Protein AF-A0A5N6ZQW4-F1 (afdb_monomer)

Organism: NCBI:txid61420

pLDDT: mean 76.4, std 22.1, range [27.77, 98.38]

Secondary structure (DSSP, 8-state):
---GGGS-S---------------------PPPP----S-HHHHHHHHHHHHHHTTSHHHHHHS--SS-SS---------TTTS-TT--EEEE-----HHHHHHTT-------HHHHHHHHHHHHHHH--TTS-EEEEES-HHHHHHHHHH-SSS-EEEEE-TTPSS-----GGGSSHHHHHHHHHHTT-SEEEE-GGGG-

Sequence (201 aa):
MHASNIQSPRGDSVSVLGKANAQPISTQIIPAKPRSRSLSKVHERGAREIRERMKYTVDFVSKAFKPNTRGDFIQDSFTTLEELPESINFNIEIKYPRLHEAINAGVRLVAIEINTFIDKALEKLFSCGNKKRTIILSSFTPEICILLAIKQHMYPVMFITNAGKPPVTDREMRAASIQSAVRFAKKWNLFGLVLAPEALV

InterPro domains:
  IPR017946 PLC-like phosphodiesterase, TIM beta/alpha-barrel domain superfamily [G3DSA:3.20.20.190] (28-201)
  IPR017946 PLC-like phosphodiesterase, TIM beta/alpha-barrel domain superfamily [SSF51695] (81-169)
  IPR030395 Glycerophosphodiester phosphodiesterase domain [PF03009] (61-191)
  IPR030395 Glycerophosphodiester phosphodiesterase domain [PS51704] (1-201)
  IPR051578 Glycerophosphodiester Phosphodiesterase [PTHR22958] (46-200)

Structure (mmCIF, N/CA/C/O backbone):
data_AF-A0A5N6ZQW4-F1
#
_entry.id   AF-A0A5N6ZQW4-F1
#
loop_
_atom_site.group_PDB
_atom_site.id
_atom_site.type_symbol
_atom_site.label_atom_id
_atom_site.label_alt_id
_atom_site.label_comp_id
_atom_site.label_asym_id
_atom_site.label_entity_id
_atom_site.label_seq_id
_atom_site.pdbx_PDB_ins_code
_atom_site.Cartn_x
_atom_site.Cartn_y
_atom_site.Cartn_z
_atom_site.occupancy
_atom_site.B_iso_or_equiv
_atom_site.auth_seq_id
_atom_site.auth_comp_id
_atom_site.auth_asym_id
_atom_site.auth_atom_id
_atom_site.pdbx_PDB_model_num
ATOM 1 N N . MET A 1 1 ? -5.461 -17.097 -8.060 1.00 35.00 1 MET A N 1
ATOM 2 C CA . MET A 1 1 ? -5.645 -18.542 -7.797 1.00 35.00 1 MET A CA 1
ATOM 3 C C . MET A 1 1 ? -5.762 -18.749 -6.292 1.00 35.00 1 MET A C 1
ATOM 5 O O . MET A 1 1 ? -4.807 -18.448 -5.589 1.00 35.00 1 MET A O 1
ATOM 9 N N . HIS A 1 2 ? -6.928 -19.182 -5.803 1.00 31.64 2 HIS A N 1
ATOM 10 C CA . HIS A 1 2 ? -7.170 -19.492 -4.388 1.00 31.64 2 HIS A CA 1
ATOM 11 C C . HIS A 1 2 ? -6.713 -20.927 -4.091 1.00 31.64 2 HIS A C 1
ATOM 13 O O . HIS A 1 2 ? -7.300 -21.879 -4.597 1.00 31.64 2 HIS A O 1
ATOM 19 N N . ALA A 1 3 ? -5.653 -21.082 -3.295 1.00 38.19 3 ALA A N 1
ATOM 20 C CA . ALA A 1 3 ? -5.149 -22.386 -2.849 1.00 38.19 3 ALA A CA 1
ATOM 21 C C . ALA A 1 3 ? -5.844 -22.905 -1.572 1.00 38.19 3 ALA A C 1
ATOM 23 O O . ALA A 1 3 ? -5.577 -24.027 -1.149 1.00 38.19 3 ALA A O 1
ATOM 24 N N . SER A 1 4 ? -6.749 -22.114 -0.988 1.00 45.50 4 SER A N 1
ATOM 25 C CA . SER A 1 4 ? -7.422 -22.400 0.284 1.00 45.50 4 SER A CA 1
ATOM 26 C C . SER A 1 4 ? -8.228 -23.699 0.260 1.00 45.50 4 SER A C 1
ATOM 28 O O . SER A 1 4 ? -8.207 -24.438 1.230 1.00 45.50 4 SER A O 1
ATOM 30 N N . ASN A 1 5 ? -8.860 -24.049 -0.864 1.00 40.72 5 ASN A N 1
ATOM 31 C CA . ASN A 1 5 ? -9.718 -25.240 -0.938 1.00 40.72 5 ASN A CA 1
ATOM 32 C C . ASN A 1 5 ? -8.949 -26.574 -0.948 1.00 40.72 5 ASN A C 1
ATOM 34 O O . ASN A 1 5 ? -9.562 -27.630 -0.845 1.00 40.72 5 ASN A O 1
ATOM 38 N N . ILE A 1 6 ? -7.622 -26.542 -1.111 1.00 46.62 6 ILE A N 1
ATOM 39 C CA . ILE A 1 6 ? -6.761 -27.739 -1.069 1.00 46.62 6 ILE A CA 1
ATOM 40 C C . ILE A 1 6 ? -6.104 -27.896 0.310 1.00 46.62 6 ILE A C 1
ATOM 42 O O . ILE A 1 6 ? -5.594 -28.963 0.638 1.00 46.62 6 ILE A O 1
ATOM 46 N N . GLN A 1 7 ? -6.140 -26.848 1.132 1.00 42.91 7 GLN A N 1
ATOM 47 C CA . GLN A 1 7 ? -5.625 -26.845 2.494 1.00 42.91 7 GLN A CA 1
ATOM 48 C C . GLN A 1 7 ? -6.812 -27.016 3.447 1.00 42.91 7 GLN A C 1
ATOM 50 O O . GLN A 1 7 ? -7.553 -26.071 3.700 1.00 42.91 7 GLN A O 1
ATOM 55 N N . SER A 1 8 ? -7.039 -28.234 3.950 1.00 40.41 8 SER A N 1
ATOM 56 C CA . SER A 1 8 ? -8.069 -28.457 4.971 1.00 40.41 8 SER A CA 1
ATOM 57 C C . SER A 1 8 ? -7.726 -27.634 6.227 1.00 40.41 8 SER A C 1
ATOM 59 O O . SER A 1 8 ? -6.605 -27.777 6.718 1.00 40.41 8 SER A O 1
ATOM 61 N N . PRO A 1 9 ? -8.644 -26.823 6.789 1.00 41.34 9 PRO A N 1
ATOM 62 C CA . PRO A 1 9 ? -8.333 -25.921 7.908 1.00 41.34 9 PRO A CA 1
ATOM 63 C C . PRO A 1 9 ? -8.033 -26.644 9.225 1.00 41.34 9 PRO A C 1
ATOM 65 O O . PRO A 1 9 ? -7.530 -26.047 10.168 1.00 41.34 9 PRO A O 1
ATOM 68 N N . ARG A 1 10 ? -8.388 -27.926 9.322 1.00 40.22 10 ARG A N 1
ATOM 69 C CA . ARG A 1 10 ? -8.159 -28.763 10.494 1.00 40.22 10 ARG A CA 1
ATOM 70 C C . ARG A 1 10 ? -7.738 -30.137 10.003 1.00 40.22 10 ARG A C 1
ATOM 72 O O . ARG A 1 10 ? -8.514 -30.817 9.342 1.00 40.22 10 ARG A O 1
ATOM 79 N N . GLY A 1 11 ? -6.509 -30.540 10.309 1.00 40.12 11 GLY A N 1
ATOM 80 C CA . GLY A 1 11 ? -6.240 -31.962 10.456 1.00 40.12 11 GLY A CA 1
ATOM 81 C C . GLY A 1 11 ? -7.021 -32.424 11.680 1.00 40.12 11 GLY A C 1
ATOM 82 O O . GLY A 1 11 ? -6.831 -31.869 12.762 1.00 40.12 11 GLY A O 1
ATOM 83 N N . ASP A 1 12 ? -7.941 -33.369 11.509 1.00 31.39 12 ASP A N 1
ATOM 84 C CA . ASP A 1 12 ? -8.698 -33.919 12.628 1.00 31.39 12 ASP A CA 1
ATOM 85 C C . ASP A 1 12 ? -7.728 -34.435 13.699 1.00 31.39 12 ASP A C 1
ATOM 87 O O . ASP A 1 12 ? -6.872 -35.287 13.446 1.00 31.39 12 ASP A O 1
ATOM 91 N N . SER A 1 13 ? -7.847 -33.894 14.912 1.00 33.25 13 SER A N 1
ATOM 92 C CA . SER A 1 13 ? -7.159 -34.435 16.078 1.00 33.25 13 SER A CA 1
ATOM 93 C C . SER A 1 13 ? -7.786 -35.784 16.403 1.00 33.25 13 SER A C 1
ATOM 95 O O . SER A 1 13 ? -8.867 -35.843 16.982 1.00 33.25 13 SER A O 1
ATOM 97 N N . VAL A 1 14 ? -7.126 -36.881 16.033 1.00 32.34 14 VAL A N 1
ATOM 98 C CA . VAL A 1 14 ? -7.556 -38.212 16.472 1.00 32.34 14 VAL A CA 1
ATOM 99 C C . VAL A 1 14 ? -7.139 -38.395 17.930 1.00 32.34 14 VAL A C 1
ATOM 101 O O . VAL A 1 14 ? -6.031 -38.836 18.236 1.00 32.34 14 VAL A O 1
ATOM 104 N N . SER A 1 15 ? -8.042 -38.056 18.846 1.00 43.06 15 SER A N 1
ATOM 105 C CA . SER A 1 15 ? -8.042 -38.574 20.209 1.00 43.06 15 SER A CA 1
ATOM 106 C C . SER A 1 15 ? -8.676 -39.965 20.206 1.00 43.06 15 SER A C 1
ATOM 108 O O . SER A 1 15 ? -9.891 -40.115 20.268 1.00 43.06 15 SER A O 1
ATOM 110 N N . VAL A 1 16 ? -7.859 -41.018 20.164 1.00 32.72 16 VAL A N 1
ATOM 111 C CA . VAL A 1 16 ? -8.318 -42.350 20.583 1.00 32.72 16 VAL A CA 1
ATOM 112 C C . VAL A 1 16 ? -7.306 -42.934 21.555 1.00 32.72 16 VAL A C 1
ATOM 114 O O . VAL A 1 16 ? -6.283 -43.508 21.188 1.00 32.72 16 VAL A O 1
ATOM 117 N N . LEU A 1 17 ? -7.625 -42.748 22.833 1.00 38.66 17 LEU A N 1
ATOM 118 C CA . LEU A 1 17 ? -7.038 -43.454 23.957 1.00 38.66 17 LEU A CA 1
ATOM 119 C C . LEU A 1 17 ? -7.509 -44.920 23.892 1.00 38.66 17 LEU A C 1
ATOM 121 O O . LEU A 1 17 ? -8.605 -45.247 24.339 1.00 38.66 17 LEU A O 1
ATOM 125 N N . GLY A 1 18 ? -6.702 -45.802 23.308 1.00 29.53 18 GLY A N 1
ATOM 126 C CA . GLY A 1 18 ? -6.904 -47.251 23.365 1.00 29.53 18 GLY A CA 1
ATOM 127 C C . GLY A 1 18 ? -5.945 -47.877 24.374 1.00 29.53 18 GLY A C 1
ATOM 128 O O . GLY A 1 18 ? -4.747 -47.946 24.118 1.00 29.53 18 GLY A O 1
ATOM 129 N N . LYS A 1 19 ? -6.460 -48.314 25.530 1.00 40.16 19 LYS A N 1
ATOM 130 C CA . LYS A 1 19 ? -5.710 -49.105 26.520 1.00 40.16 19 LYS A CA 1
ATOM 131 C C . LYS A 1 19 ? -5.244 -50.428 25.895 1.00 40.16 19 LYS A C 1
ATOM 133 O O . LYS A 1 19 ? -6.057 -51.126 25.298 1.00 40.16 19 LYS A O 1
ATOM 138 N N . ALA A 1 20 ? -3.993 -50.822 26.130 1.00 29.66 20 ALA A N 1
ATOM 139 C CA . ALA A 1 20 ? -3.544 -52.200 25.936 1.00 29.66 20 ALA A CA 1
ATOM 140 C C . ALA A 1 20 ? -2.722 -52.665 27.149 1.00 29.66 20 ALA A C 1
ATOM 142 O O . ALA A 1 20 ? -1.755 -52.017 27.548 1.00 29.66 20 ALA A O 1
ATOM 143 N N . ASN A 1 21 ? -3.174 -53.769 27.749 1.00 30.03 21 ASN A N 1
ATOM 144 C CA . ASN A 1 21 ? -2.569 -54.463 28.884 1.00 30.03 21 ASN A CA 1
ATOM 145 C C . ASN A 1 21 ? -1.193 -55.077 28.540 1.00 30.03 21 ASN A C 1
ATOM 147 O O . ASN A 1 21 ? -0.978 -55.591 27.447 1.00 30.03 21 ASN A O 1
ATOM 151 N N . ALA A 1 22 ? -0.311 -55.050 29.541 1.00 29.55 22 ALA A N 1
ATOM 152 C CA . ALA A 1 22 ? 0.932 -55.815 29.752 1.00 29.55 22 ALA A CA 1
ATOM 153 C C . ALA A 1 22 ? 0.719 -57.360 29.673 1.00 29.55 22 ALA A C 1
ATOM 155 O O . ALA A 1 22 ? -0.402 -57.780 29.940 1.00 29.55 22 ALA A O 1
ATOM 156 N N . GLN A 1 23 ? 1.648 -58.312 29.420 1.00 33.59 23 GLN A N 1
ATOM 157 C CA . GLN A 1 23 ? 3.127 -58.500 29.288 1.00 33.59 23 GLN A CA 1
ATOM 158 C C . GLN A 1 23 ? 3.362 -59.978 28.758 1.00 33.59 23 GLN A C 1
ATOM 160 O O . GLN A 1 23 ? 2.371 -60.615 28.408 1.00 33.59 23 GLN A O 1
ATOM 165 N N . PRO A 1 24 ? 4.548 -60.645 28.819 1.00 44.09 24 PRO A N 1
ATOM 166 C CA . PRO A 1 24 ? 5.802 -60.446 28.056 1.00 44.09 24 PRO A CA 1
ATOM 167 C C . PRO A 1 24 ? 6.417 -61.760 27.485 1.00 44.09 24 PRO A C 1
ATOM 169 O O . PRO A 1 24 ? 6.207 -62.816 28.065 1.00 44.09 24 PRO A O 1
ATOM 172 N N . ILE A 1 25 ? 7.307 -61.722 26.474 1.00 27.77 25 ILE A N 1
ATOM 173 C CA . ILE A 1 25 ? 8.372 -62.750 26.323 1.00 27.77 25 ILE A CA 1
ATOM 174 C C . ILE A 1 25 ? 9.687 -62.112 25.840 1.00 27.77 25 ILE A C 1
ATOM 176 O O . ILE A 1 25 ? 9.732 -61.340 24.887 1.00 27.77 25 ILE A O 1
ATOM 180 N N . SER A 1 26 ? 10.742 -62.469 26.572 1.00 40.44 26 SER A N 1
ATOM 181 C CA . SER A 1 26 ? 12.163 -62.134 26.460 1.00 40.44 26 SER A CA 1
ATOM 182 C C . SER A 1 26 ? 12.817 -62.508 25.123 1.00 40.44 26 SER A C 1
ATOM 184 O O . SER A 1 26 ? 12.687 -63.640 24.664 1.00 40.44 26 SER A O 1
ATOM 186 N N . THR A 1 27 ? 13.617 -61.594 24.562 1.00 31.84 27 THR A N 1
ATOM 187 C CA . THR A 1 27 ? 14.975 -61.880 24.045 1.00 31.84 27 THR A CA 1
ATOM 188 C C . THR A 1 27 ? 15.705 -60.568 23.737 1.00 31.84 27 THR A C 1
ATOM 190 O O . THR A 1 27 ? 15.185 -59.688 23.055 1.00 31.84 27 THR A O 1
ATOM 193 N N . GLN A 1 28 ? 16.908 -60.406 24.291 1.00 45.69 28 GLN A N 1
ATOM 194 C CA . GLN A 1 28 ? 17.739 -59.218 24.111 1.00 45.69 28 GLN A CA 1
ATOM 195 C C . GLN A 1 28 ? 18.318 -59.162 22.690 1.00 45.69 28 GLN A C 1
ATOM 197 O O . GLN A 1 28 ? 19.191 -59.949 22.338 1.00 45.69 28 GLN A O 1
ATOM 202 N N . ILE A 1 29 ? 17.880 -58.176 21.908 1.00 38.09 29 ILE A N 1
ATOM 203 C CA . ILE A 1 29 ? 18.600 -57.634 20.750 1.00 38.09 29 ILE A CA 1
ATOM 204 C C . ILE A 1 29 ? 18.535 -56.120 20.919 1.00 38.09 29 ILE A C 1
ATOM 206 O O . ILE A 1 29 ? 17.440 -55.568 20.969 1.00 38.09 29 ILE A O 1
ATOM 210 N N . ILE A 1 30 ? 19.680 -55.446 21.060 1.00 40.59 30 ILE A N 1
ATOM 211 C CA . ILE A 1 30 ? 19.737 -53.981 21.167 1.00 40.59 30 ILE A CA 1
ATOM 212 C C . ILE A 1 30 ? 19.270 -53.400 19.822 1.00 40.59 30 ILE A C 1
ATOM 214 O O . ILE A 1 30 ? 20.003 -53.525 18.839 1.00 40.59 30 ILE A O 1
ATOM 218 N N . PRO A 1 31 ? 18.090 -52.758 19.722 1.00 35.78 31 PRO A N 1
ATOM 219 C CA . PRO A 1 31 ? 17.681 -52.115 18.490 1.00 35.78 31 PRO A CA 1
ATOM 220 C C . PRO A 1 31 ? 18.248 -50.696 18.501 1.00 35.78 31 PRO A C 1
ATOM 222 O O . PRO A 1 31 ? 18.040 -49.936 19.451 1.00 35.78 31 PRO A O 1
ATOM 225 N N . ALA A 1 32 ? 18.942 -50.308 17.431 1.00 45.19 32 ALA A N 1
ATOM 226 C CA . ALA A 1 32 ? 19.189 -48.898 17.159 1.00 45.19 32 ALA A CA 1
ATOM 227 C C . ALA A 1 32 ? 17.850 -48.155 17.282 1.00 45.19 32 ALA A C 1
ATOM 229 O O . ALA A 1 32 ? 16.890 -48.519 16.599 1.00 45.19 32 ALA A O 1
ATOM 230 N N . LYS A 1 33 ? 17.766 -47.171 18.195 1.00 39.94 33 LYS A N 1
ATOM 231 C CA . LYS A 1 33 ? 16.550 -46.372 18.414 1.00 39.94 33 LYS A CA 1
ATOM 232 C C . LYS A 1 33 ? 16.016 -45.946 17.043 1.00 39.94 33 LYS A C 1
ATOM 234 O O . LYS A 1 33 ? 16.717 -45.204 16.347 1.00 39.94 33 LYS A O 1
ATOM 239 N N . PRO A 1 34 ? 14.811 -46.379 16.634 1.00 41.44 34 PRO A N 1
ATOM 240 C CA . PRO A 1 34 ? 14.211 -45.834 15.439 1.00 41.44 34 PRO A CA 1
ATOM 241 C C . PRO A 1 34 ? 14.035 -44.346 15.714 1.00 41.44 34 PRO A C 1
ATOM 243 O O . PRO A 1 34 ? 13.344 -43.963 16.660 1.00 41.44 34 PRO A O 1
ATOM 246 N N . ARG A 1 35 ? 14.716 -43.504 14.925 1.00 46.28 35 ARG A N 1
ATOM 247 C CA . ARG A 1 35 ? 14.424 -42.068 14.863 1.00 46.28 35 ARG A CA 1
ATOM 248 C C . ARG A 1 35 ? 12.907 -41.942 14.803 1.00 46.28 35 ARG A C 1
ATOM 250 O O . ARG A 1 35 ? 12.290 -42.602 13.964 1.00 46.28 35 ARG A O 1
ATOM 257 N N . SER A 1 36 ? 12.325 -41.155 15.701 1.00 41.50 36 SER A N 1
ATOM 258 C CA . SER A 1 36 ? 10.893 -40.882 15.724 1.00 41.50 36 SER A CA 1
ATOM 259 C C . SER A 1 36 ? 10.472 -40.409 14.335 1.00 41.50 36 SER A C 1
ATOM 261 O O . SER A 1 36 ? 10.731 -39.276 13.939 1.00 41.50 36 SER A O 1
ATOM 263 N N . ARG A 1 37 ? 9.870 -41.306 13.549 1.00 42.84 37 ARG A N 1
ATOM 264 C CA . ARG A 1 37 ? 9.207 -40.931 12.305 1.00 42.84 37 ARG A CA 1
ATOM 265 C C . ARG A 1 37 ? 7.926 -40.248 12.742 1.00 42.84 37 ARG A C 1
ATOM 267 O O . ARG A 1 37 ? 6.974 -40.920 13.131 1.00 42.84 37 ARG A O 1
ATOM 274 N N . SER A 1 38 ? 7.947 -38.919 12.759 1.00 47.03 38 SER A N 1
ATOM 275 C CA . SER A 1 38 ? 6.739 -38.120 12.908 1.00 47.03 38 SER A CA 1
ATOM 276 C C . SER A 1 38 ? 5.696 -38.605 11.893 1.00 47.03 38 SER A C 1
ATOM 278 O O . SER A 1 38 ? 6.021 -38.999 10.770 1.00 47.03 38 SER A O 1
ATOM 280 N N . LEU A 1 39 ? 4.441 -38.663 12.337 1.00 44.84 39 LEU A N 1
ATOM 281 C CA . LEU A 1 39 ? 3.260 -39.155 11.621 1.00 44.84 39 LEU A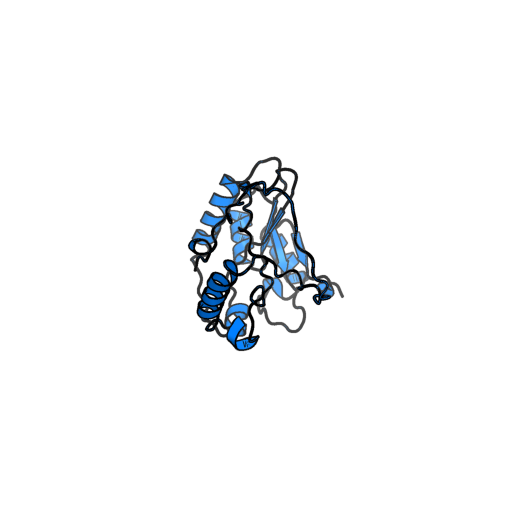 CA 1
ATOM 282 C C . LEU A 1 39 ? 2.893 -38.256 10.416 1.00 44.84 39 LEU A C 1
ATOM 284 O O . LEU A 1 39 ? 1.821 -37.666 10.372 1.00 44.84 39 LEU A O 1
ATOM 288 N N . SER A 1 40 ? 3.775 -38.132 9.421 1.00 52.25 40 SER A N 1
ATOM 289 C CA . SER A 1 40 ? 3.625 -37.197 8.293 1.00 52.25 40 SER A CA 1
ATOM 290 C C . SER A 1 40 ? 3.225 -37.843 6.960 1.00 52.25 40 SER A C 1
ATOM 292 O O . SER A 1 40 ? 3.030 -37.131 5.977 1.00 52.25 40 SER A O 1
ATOM 294 N N . LYS A 1 41 ? 3.014 -39.169 6.889 1.00 48.00 41 LYS A N 1
ATOM 295 C CA . LYS A 1 41 ? 2.651 -39.853 5.624 1.00 48.00 41 LYS A CA 1
ATOM 296 C C . LYS A 1 41 ? 1.373 -39.316 4.963 1.00 48.00 41 LYS A C 1
ATOM 298 O O . LYS A 1 41 ? 1.244 -39.382 3.745 1.00 48.00 41 LYS A O 1
ATOM 303 N N . VAL A 1 42 ? 0.437 -38.768 5.741 1.00 51.69 42 VAL A N 1
ATOM 304 C CA . VAL A 1 42 ? -0.784 -38.139 5.204 1.00 51.69 42 VAL A CA 1
ATOM 305 C C . VAL A 1 42 ? -0.463 -36.805 4.508 1.00 51.69 42 VAL A C 1
ATOM 307 O O . VAL A 1 42 ? -1.058 -36.488 3.480 1.00 51.69 42 VAL A O 1
ATOM 310 N N . HIS A 1 43 ? 0.551 -36.074 4.984 1.00 55.03 43 HIS A N 1
ATOM 311 C CA . HIS A 1 43 ? 0.990 -34.794 4.418 1.00 55.03 43 HIS A CA 1
ATOM 312 C C . HIS A 1 43 ? 1.883 -34.946 3.173 1.00 55.03 43 HIS A C 1
ATOM 314 O O . HIS A 1 43 ? 1.922 -34.040 2.340 1.00 55.03 43 HIS A O 1
ATOM 320 N N . GLU A 1 44 ? 2.550 -36.091 2.974 1.00 56.47 44 GLU A N 1
ATOM 321 C CA . GLU A 1 44 ? 3.394 -36.337 1.788 1.00 56.47 44 GLU A CA 1
ATOM 322 C C . GLU A 1 44 ? 2.604 -36.265 0.467 1.00 56.47 44 GLU A C 1
ATOM 324 O O . GLU A 1 44 ? 3.126 -35.798 -0.550 1.00 56.47 44 GLU A O 1
ATOM 329 N N . ARG A 1 45 ? 1.329 -36.684 0.465 1.00 61.66 45 ARG A N 1
ATOM 330 C CA . ARG A 1 45 ? 0.479 -36.642 -0.738 1.00 61.66 45 ARG A CA 1
ATOM 331 C C . ARG A 1 45 ? 0.118 -35.204 -1.129 1.00 61.66 45 ARG A C 1
ATOM 333 O O . ARG A 1 45 ? 0.286 -34.844 -2.293 1.00 61.66 45 ARG A O 1
ATOM 340 N N . GLY A 1 46 ? -0.300 -34.384 -0.161 1.00 63.94 46 GLY A N 1
ATOM 341 C CA . GLY A 1 46 ? -0.598 -32.962 -0.376 1.00 63.94 46 GLY A CA 1
ATOM 342 C C . GLY A 1 46 ? 0.645 -32.164 -0.775 1.00 63.94 46 GLY A C 1
ATOM 343 O O . GLY A 1 46 ? 0.608 -31.364 -1.709 1.00 63.94 46 GLY A O 1
ATOM 344 N N . ALA A 1 47 ? 1.789 -32.465 -0.159 1.00 64.31 47 ALA A N 1
ATOM 345 C CA . ALA A 1 47 ? 3.080 -31.895 -0.531 1.00 64.31 47 ALA A CA 1
ATOM 346 C C . ALA A 1 47 ? 3.455 -32.174 -1.996 1.00 64.31 47 ALA A C 1
ATOM 348 O O . ALA A 1 47 ? 3.910 -31.272 -2.707 1.00 64.31 47 ALA A O 1
ATOM 349 N N . ARG A 1 48 ? 3.247 -33.412 -2.469 1.00 68.44 48 ARG A N 1
ATOM 350 C CA . ARG A 1 48 ? 3.530 -33.793 -3.859 1.00 68.44 48 ARG A CA 1
ATOM 351 C C . ARG A 1 48 ? 2.622 -33.057 -4.838 1.00 68.44 48 ARG A C 1
ATOM 353 O O . ARG A 1 48 ? 3.111 -32.552 -5.841 1.00 68.44 48 ARG A O 1
ATOM 360 N N . GLU A 1 49 ? 1.333 -32.948 -4.535 1.00 71.81 49 GLU A N 1
ATOM 361 C CA . GLU A 1 49 ? 0.376 -32.226 -5.377 1.00 71.81 49 GLU A CA 1
ATOM 362 C C . GLU A 1 49 ? 0.699 -30.727 -5.473 1.00 71.81 49 GLU A C 1
ATOM 364 O O . GLU A 1 49 ? 0.695 -30.152 -6.563 1.00 71.81 49 GLU A O 1
ATOM 369 N N . ILE A 1 50 ? 1.060 -30.095 -4.355 1.00 69.88 50 ILE A N 1
ATOM 370 C CA . ILE A 1 50 ? 1.480 -28.688 -4.334 1.00 69.88 50 ILE A CA 1
ATOM 371 C C . ILE A 1 50 ? 2.759 -28.498 -5.146 1.00 69.88 50 ILE A C 1
ATOM 373 O O . ILE A 1 50 ? 2.842 -27.563 -5.942 1.00 69.88 50 ILE A O 1
ATOM 377 N N . ARG A 1 51 ? 3.736 -29.399 -5.007 1.00 71.56 51 ARG A N 1
ATOM 378 C CA . ARG A 1 51 ? 4.966 -29.364 -5.806 1.00 71.56 51 ARG A CA 1
ATOM 379 C C . ARG A 1 51 ? 4.670 -29.490 -7.300 1.00 71.56 51 ARG A C 1
ATOM 381 O O . ARG A 1 51 ? 5.200 -28.706 -8.082 1.00 71.56 51 ARG A O 1
ATOM 388 N N . GLU A 1 52 ? 3.796 -30.416 -7.691 1.00 76.81 52 GLU A N 1
ATOM 389 C CA . GLU A 1 52 ? 3.390 -30.601 -9.089 1.00 76.81 52 GLU A CA 1
ATOM 390 C C . GLU A 1 52 ? 2.700 -29.363 -9.671 1.00 76.81 52 GLU A C 1
ATOM 392 O O . GLU A 1 52 ? 2.944 -29.009 -10.823 1.00 76.81 52 GLU A O 1
ATOM 397 N N . ARG A 1 53 ? 1.890 -28.657 -8.878 1.00 76.31 53 ARG A N 1
ATOM 398 C CA . ARG A 1 53 ? 1.242 -27.407 -9.306 1.00 76.31 53 ARG A CA 1
ATOM 399 C C . ARG A 1 53 ? 2.209 -26.228 -9.368 1.00 76.31 53 ARG A C 1
ATOM 401 O O . ARG A 1 53 ? 2.083 -25.371 -10.237 1.00 76.31 53 ARG A O 1
ATOM 408 N N . MET A 1 54 ? 3.178 -26.180 -8.457 1.00 74.94 54 MET A N 1
ATOM 409 C CA . MET A 1 54 ? 4.134 -25.077 -8.356 1.00 74.94 54 MET A CA 1
ATOM 410 C C . MET A 1 54 ? 5.296 -25.193 -9.346 1.00 74.94 54 MET A C 1
ATOM 412 O O . MET A 1 54 ? 5.970 -24.189 -9.572 1.00 74.94 54 MET A O 1
ATOM 416 N N . LYS A 1 55 ? 5.526 -26.361 -9.965 1.00 80.19 55 LYS A N 1
ATOM 417 C CA . LYS A 1 55 ? 6.712 -26.615 -10.804 1.00 80.19 55 LYS A CA 1
ATOM 418 C C . LYS A 1 55 ? 6.874 -25.675 -12.003 1.00 80.19 55 LYS A C 1
ATOM 420 O O . LYS A 1 55 ? 7.990 -25.468 -12.462 1.00 80.19 55 LYS A O 1
ATOM 425 N N . TYR A 1 56 ? 5.775 -25.087 -12.474 1.00 80.94 56 TYR A N 1
ATOM 426 C CA . TYR A 1 56 ? 5.752 -24.138 -13.593 1.00 80.94 56 TYR A CA 1
ATOM 427 C C . TYR A 1 56 ? 5.728 -22.667 -13.158 1.00 80.94 56 TYR A C 1
ATOM 429 O O . TYR A 1 56 ? 5.626 -21.773 -13.993 1.00 80.94 56 TYR A O 1
ATOM 437 N N . THR A 1 57 ? 5.784 -22.388 -11.855 1.00 81.50 57 THR A N 1
ATOM 438 C CA . THR A 1 57 ? 5.864 -21.009 -11.365 1.00 81.50 57 THR A CA 1
ATOM 439 C C . THR A 1 57 ? 7.273 -20.460 -11.551 1.00 81.50 57 THR A C 1
ATOM 441 O O . THR A 1 57 ? 8.253 -21.182 -11.377 1.00 81.50 57 THR A O 1
ATOM 444 N N . VAL A 1 58 ? 7.378 -19.160 -11.837 1.00 81.00 58 VAL A N 1
ATOM 445 C CA . VAL A 1 58 ? 8.662 -18.454 -11.999 1.00 81.00 58 VAL A CA 1
ATOM 446 C C . VAL A 1 58 ? 9.595 -18.694 -10.813 1.00 81.00 58 VAL A C 1
ATOM 448 O O . VAL A 1 58 ? 10.778 -18.967 -10.993 1.00 81.00 58 VAL A O 1
ATOM 451 N N . ASP A 1 59 ? 9.063 -18.641 -9.590 1.00 77.44 59 ASP A N 1
ATOM 452 C CA . ASP A 1 59 ? 9.837 -18.896 -8.374 1.00 77.44 59 ASP A CA 1
ATOM 453 C C . ASP A 1 59 ? 10.419 -20.310 -8.349 1.00 77.44 59 ASP A C 1
ATOM 455 O O . ASP A 1 59 ? 11.582 -20.487 -8.006 1.00 77.44 59 ASP A O 1
ATOM 459 N N . PHE A 1 60 ? 9.628 -21.323 -8.706 1.00 80.75 60 PHE A N 1
ATOM 460 C CA . PHE A 1 60 ? 10.105 -22.701 -8.693 1.00 80.75 60 PHE A CA 1
ATOM 461 C C . PHE A 1 60 ? 11.137 -22.946 -9.794 1.00 80.75 60 PHE A C 1
ATOM 463 O O . PHE A 1 60 ? 12.131 -23.619 -9.546 1.00 80.75 60 PHE A O 1
ATOM 470 N N . VAL A 1 61 ? 10.932 -22.369 -10.981 1.00 83.00 61 VAL A N 1
ATOM 471 C CA . VAL A 1 61 ? 11.881 -22.461 -12.100 1.00 83.00 61 VAL A CA 1
ATOM 472 C C . VAL A 1 61 ? 13.202 -21.769 -11.753 1.00 83.00 61 VAL A C 1
ATOM 474 O O . VAL A 1 61 ? 14.264 -22.333 -11.988 1.00 83.00 61 VAL A O 1
ATOM 477 N N . SER A 1 62 ? 13.149 -20.580 -11.149 1.00 82.44 62 SER A N 1
ATOM 478 C CA . SER A 1 62 ? 14.348 -19.795 -10.816 1.00 82.44 62 SER A CA 1
ATOM 479 C C . SER A 1 62 ? 15.096 -20.301 -9.580 1.00 82.44 62 SER A C 1
ATOM 481 O O . SER A 1 62 ? 16.323 -20.315 -9.571 1.00 82.44 62 SER A O 1
ATOM 483 N N . LYS A 1 63 ? 14.383 -20.719 -8.528 1.00 81.25 63 LYS A N 1
ATOM 484 C CA . LYS A 1 63 ? 14.972 -21.087 -7.224 1.00 81.25 63 LYS A CA 1
ATOM 485 C C . LYS A 1 63 ? 15.061 -22.600 -7.008 1.00 81.25 63 LYS A C 1
ATOM 487 O O . LYS A 1 63 ? 15.528 -23.033 -5.956 1.00 81.25 63 LYS A O 1
ATOM 492 N N . ALA A 1 64 ? 14.566 -23.405 -7.954 1.00 74.62 64 ALA A N 1
ATOM 493 C CA . ALA A 1 64 ? 14.433 -24.868 -7.879 1.00 74.62 64 ALA A CA 1
ATOM 494 C C . ALA A 1 64 ? 13.630 -25.386 -6.664 1.00 74.62 64 ALA A C 1
ATOM 496 O O . ALA A 1 64 ? 13.635 -26.579 -6.345 1.00 74.62 64 ALA A O 1
ATOM 497 N N . PHE A 1 65 ? 12.959 -24.487 -5.943 1.00 70.50 65 PHE A N 1
ATOM 498 C CA . PHE A 1 65 ? 12.295 -24.769 -4.683 1.00 70.50 65 PHE A CA 1
ATOM 499 C C . PHE A 1 65 ? 11.272 -23.679 -4.361 1.00 70.50 65 PHE A C 1
ATOM 501 O O . PHE A 1 65 ? 11.492 -22.499 -4.634 1.00 70.50 65 PHE A O 1
ATOM 508 N N . LYS A 1 66 ? 10.168 -24.069 -3.717 1.00 67.88 66 LYS A N 1
ATOM 509 C CA . LYS A 1 66 ? 9.220 -23.137 -3.102 1.00 67.88 66 LYS A CA 1
ATOM 510 C C . LYS A 1 66 ? 9.312 -23.280 -1.580 1.00 67.88 66 LYS A C 1
ATOM 512 O O . LYS A 1 66 ? 9.249 -24.421 -1.122 1.00 67.88 66 LYS A O 1
ATOM 517 N N . PRO A 1 67 ? 9.438 -22.188 -0.800 1.00 65.31 67 PRO A N 1
ATOM 518 C CA . PRO A 1 67 ? 9.372 -22.250 0.661 1.00 65.31 67 PRO A CA 1
ATOM 519 C C . PRO A 1 67 ? 8.211 -23.133 1.129 1.00 65.31 67 PRO A C 1
ATOM 521 O O . PRO A 1 67 ? 7.157 -23.142 0.495 1.00 65.31 67 PRO A O 1
ATOM 524 N N . ASN A 1 68 ? 8.433 -23.906 2.193 1.00 62.09 68 ASN A N 1
ATOM 525 C CA . ASN A 1 68 ? 7.518 -24.946 2.675 1.00 62.09 68 ASN A CA 1
ATOM 526 C C . ASN A 1 68 ? 7.289 -26.091 1.664 1.00 62.09 68 ASN A C 1
ATOM 528 O O . ASN A 1 68 ? 6.158 -26.524 1.496 1.00 62.09 68 ASN A O 1
ATOM 532 N N . THR A 1 69 ? 8.328 -26.584 0.964 1.00 60.84 69 THR A N 1
ATOM 533 C CA . THR A 1 69 ? 8.240 -27.831 0.159 1.00 60.84 69 THR A CA 1
ATOM 534 C C . THR A 1 69 ? 9.272 -28.932 0.488 1.00 60.84 69 THR A C 1
ATOM 536 O O . THR A 1 69 ? 9.312 -29.941 -0.215 1.00 60.84 69 THR A O 1
ATOM 539 N N . ARG A 1 70 ? 10.100 -28.793 1.549 1.00 58.69 70 ARG A N 1
ATOM 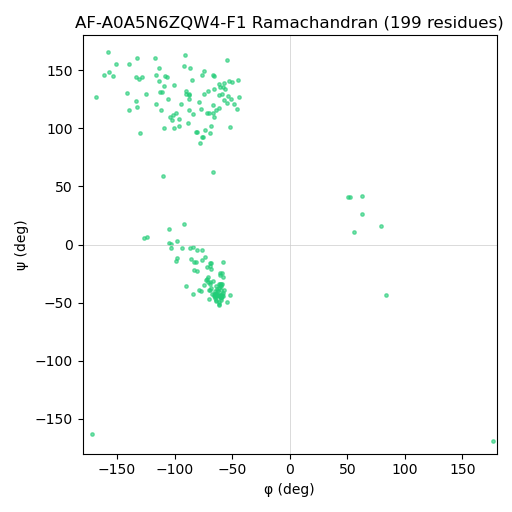540 C CA . ARG A 1 70 ? 11.153 -29.774 1.945 1.00 58.69 70 ARG A CA 1
ATOM 541 C C . ARG A 1 70 ? 10.848 -30.534 3.247 1.00 58.69 70 ARG A C 1
ATOM 543 O O . ARG A 1 70 ? 11.642 -30.492 4.178 1.00 58.69 70 ARG A O 1
ATOM 550 N N . GLY A 1 71 ? 9.737 -31.261 3.312 1.00 55.81 71 GLY A N 1
ATOM 551 C CA . GLY A 1 71 ? 9.487 -32.227 4.399 1.00 55.81 71 GLY A CA 1
ATOM 552 C C . GLY A 1 71 ? 8.916 -31.620 5.683 1.00 55.81 71 GLY A C 1
ATOM 553 O O . GLY A 1 71 ? 7.942 -32.158 6.200 1.00 55.81 71 GLY A O 1
ATOM 554 N N . ASP A 1 72 ? 9.438 -30.474 6.122 1.00 53.66 72 ASP A N 1
ATOM 555 C CA . ASP A 1 72 ? 8.855 -29.673 7.200 1.00 53.66 72 ASP A CA 1
ATOM 556 C C . ASP A 1 72 ? 7.984 -28.575 6.582 1.00 53.66 72 ASP A C 1
ATOM 558 O O . ASP A 1 72 ? 8.458 -27.583 6.020 1.00 53.66 72 ASP A O 1
ATOM 562 N N . PHE A 1 73 ? 6.677 -28.810 6.610 1.00 57.78 73 PHE A N 1
ATOM 563 C CA . PHE A 1 73 ? 5.669 -27.905 6.081 1.00 57.78 73 PHE A CA 1
ATOM 564 C C . PHE A 1 73 ? 4.999 -27.212 7.263 1.00 57.78 73 PHE A C 1
ATOM 566 O O . PHE A 1 73 ? 4.227 -27.841 7.979 1.00 57.78 73 PHE A O 1
ATOM 573 N N . ILE A 1 74 ? 5.248 -25.915 7.454 1.00 55.72 74 ILE A N 1
ATOM 574 C CA . ILE A 1 74 ? 4.336 -25.089 8.253 1.00 55.72 74 ILE A CA 1
ATOM 575 C C . ILE A 1 74 ? 3.148 -24.792 7.336 1.00 55.72 74 ILE A C 1
ATOM 577 O O . ILE A 1 74 ? 3.164 -23.845 6.548 1.00 55.72 74 ILE A O 1
ATOM 581 N N . GLN A 1 75 ? 2.178 -25.700 7.340 1.00 59.88 75 GLN A N 1
ATOM 582 C CA . GLN A 1 75 ? 0.870 -25.494 6.738 1.00 59.88 75 GLN A CA 1
ATOM 583 C C . GLN A 1 75 ? -0.132 -25.370 7.871 1.00 59.88 75 GLN A C 1
ATOM 585 O O . GLN A 1 75 ? -0.542 -26.369 8.447 1.00 59.88 75 GLN A O 1
ATOM 590 N N . ASP A 1 76 ? -0.496 -24.134 8.176 1.00 58.00 76 ASP A N 1
ATOM 591 C CA . ASP A 1 76 ? -1.700 -23.838 8.934 1.00 58.00 76 ASP A CA 1
ATOM 592 C C . ASP A 1 76 ? -2.627 -23.013 8.036 1.00 58.00 76 ASP A C 1
ATOM 594 O O . ASP A 1 76 ? -2.201 -22.439 7.023 1.00 58.00 76 ASP A O 1
ATOM 598 N N . SER A 1 77 ? -3.903 -22.989 8.388 1.00 68.06 77 SER A N 1
ATOM 599 C CA . SER A 1 77 ? -4.853 -22.029 7.851 1.00 68.06 77 SER A CA 1
ATOM 600 C C . SER A 1 77 ? -4.316 -20.603 8.018 1.00 68.06 77 SER A C 1
ATOM 602 O O . SER A 1 77 ? -3.688 -20.259 9.020 1.00 68.06 77 SER A O 1
ATOM 604 N N . PHE A 1 78 ? -4.526 -19.758 7.007 1.00 74.56 78 PHE A N 1
ATOM 605 C CA . PHE A 1 78 ? -4.205 -18.344 7.154 1.00 74.56 78 PHE A CA 1
ATOM 606 C C . PHE A 1 78 ? -5.156 -17.745 8.181 1.00 74.56 78 PHE A C 1
ATOM 608 O O . PHE A 1 78 ? -6.350 -17.636 7.908 1.00 74.56 78 PHE A O 1
ATOM 615 N N . THR A 1 79 ? -4.617 -17.343 9.330 1.00 81.12 79 THR A N 1
ATOM 616 C CA . THR A 1 79 ? -5.398 -16.634 10.338 1.00 81.12 79 THR A CA 1
ATOM 617 C C . THR A 1 79 ? -5.965 -15.354 9.738 1.00 81.12 79 THR A C 1
ATOM 619 O O . THR A 1 79 ? -5.245 -14.559 9.123 1.00 81.12 79 THR A O 1
ATOM 622 N N . THR A 1 80 ? -7.265 -15.156 9.903 1.00 85.19 80 THR A N 1
ATOM 623 C CA . THR A 1 80 ? -7.964 -13.972 9.402 1.00 85.19 80 THR A CA 1
ATOM 624 C C . THR A 1 80 ? -7.989 -12.859 10.447 1.00 85.19 80 THR A C 1
ATOM 626 O O . THR A 1 80 ? -7.784 -13.081 11.638 1.00 85.19 80 THR A O 1
ATOM 629 N N . LEU A 1 81 ? -8.278 -11.628 10.015 1.00 84.94 81 LEU A N 1
ATOM 630 C CA . LEU A 1 81 ? -8.381 -10.483 10.927 1.00 84.94 81 LEU A CA 1
ATOM 631 C C . LEU A 1 81 ? -9.483 -10.660 11.995 1.00 84.94 81 LEU A C 1
ATOM 633 O O . LEU A 1 81 ? -9.379 -10.074 13.075 1.00 84.94 81 LEU A O 1
ATOM 637 N N . GLU A 1 82 ? -10.508 -11.461 11.685 1.00 84.12 82 GLU A N 1
ATOM 638 C CA . GLU A 1 82 ? -11.647 -11.796 12.554 1.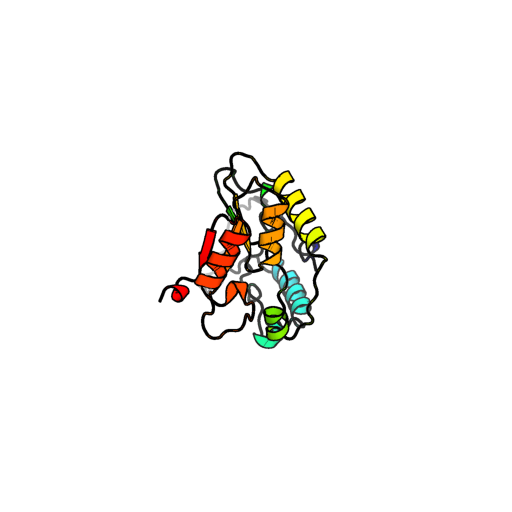00 84.12 82 GLU A CA 1
ATOM 639 C C . GLU A 1 82 ? -11.252 -12.758 13.684 1.00 84.12 82 GLU A C 1
ATOM 641 O O . GLU A 1 82 ? -11.809 -12.693 14.775 1.00 84.12 82 GLU A O 1
ATOM 646 N N . GLU A 1 83 ? -10.264 -13.620 13.444 1.00 85.25 83 GLU A N 1
ATOM 647 C CA . GLU A 1 83 ? -9.794 -14.627 14.405 1.00 85.25 83 GLU A CA 1
ATOM 648 C C . GLU A 1 83 ? -8.740 -14.075 15.377 1.00 85.25 83 GLU A C 1
ATOM 650 O O . GLU A 1 83 ? -8.405 -14.717 16.373 1.00 85.25 83 GLU A O 1
ATOM 655 N N . LEU A 1 84 ? -8.195 -12.885 15.102 1.00 86.31 84 LEU A N 1
ATOM 656 C CA . LEU A 1 84 ? -7.136 -12.281 15.908 1.00 86.31 84 LEU A CA 1
ATOM 657 C C . LEU A 1 84 ? -7.709 -11.501 17.105 1.00 86.31 84 LEU A C 1
ATOM 659 O O . LEU A 1 84 ? -8.695 -10.778 16.942 1.00 86.31 84 LEU A O 1
ATOM 663 N N . PRO A 1 85 ? -7.061 -11.543 18.288 1.00 87.12 85 PRO A N 1
ATOM 664 C CA . PRO A 1 85 ? -7.481 -10.778 19.464 1.00 87.12 85 PRO A CA 1
ATOM 665 C C . PRO A 1 85 ? -7.552 -9.266 19.220 1.00 87.12 85 PRO A C 1
ATOM 667 O O . PRO A 1 85 ? -6.655 -8.682 18.606 1.00 87.12 85 PRO A O 1
ATOM 670 N N . GLU A 1 86 ? -8.585 -8.597 19.741 1.00 85.88 86 GLU A N 1
ATOM 671 C CA . GLU A 1 86 ? -8.805 -7.149 19.549 1.00 85.88 86 GLU A CA 1
ATOM 672 C C . GLU A 1 86 ? -7.670 -6.263 20.080 1.00 85.88 86 GLU A C 1
ATOM 674 O O . GLU A 1 86 ? -7.490 -5.151 19.593 1.00 85.88 86 GLU A O 1
ATOM 679 N N . SER A 1 87 ? -6.892 -6.757 21.048 1.00 88.56 87 SER A N 1
ATOM 680 C CA . SER A 1 87 ? -5.753 -6.048 21.644 1.00 88.56 87 SER A CA 1
ATOM 681 C C . SER A 1 87 ? -4.563 -5.8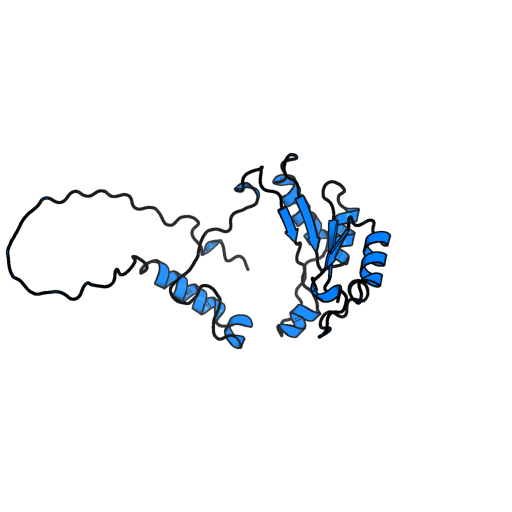75 20.696 1.00 88.56 87 SER A C 1
ATOM 683 O O . SER A 1 87 ? -3.675 -5.068 20.971 1.00 88.56 87 SER A O 1
ATOM 685 N N . ILE A 1 88 ? -4.520 -6.631 19.596 1.00 89.94 88 ILE A N 1
ATOM 686 C CA . ILE A 1 88 ? -3.433 -6.569 18.621 1.00 89.94 88 ILE A CA 1
ATOM 687 C C . ILE A 1 88 ? -3.738 -5.482 17.596 1.00 89.94 88 ILE A C 1
ATOM 689 O O . ILE A 1 88 ? -4.779 -5.513 16.939 1.00 89.94 88 ILE A O 1
ATOM 693 N N . ASN A 1 89 ? -2.795 -4.557 17.440 1.00 91.81 89 ASN A N 1
ATOM 694 C CA . ASN A 1 89 ? -2.827 -3.490 16.444 1.00 91.81 89 ASN A CA 1
ATOM 695 C C . ASN A 1 89 ? -2.126 -3.928 15.154 1.00 91.81 89 ASN A C 1
ATOM 697 O O . ASN A 1 89 ? -1.212 -4.753 15.195 1.00 91.81 89 ASN A O 1
ATOM 701 N N . PHE A 1 90 ? -2.514 -3.348 14.016 1.00 92.62 90 PHE A N 1
ATOM 702 C CA . PHE A 1 90 ? -1.991 -3.752 12.708 1.00 92.62 90 PHE A CA 1
ATOM 703 C C . PHE A 1 90 ? -1.514 -2.572 11.871 1.00 92.62 90 PHE A C 1
ATOM 705 O O . PHE A 1 90 ? -2.158 -1.528 11.809 1.00 92.62 90 PHE A O 1
ATOM 712 N N . ASN A 1 91 ? -0.420 -2.799 11.149 1.00 94.81 91 ASN A N 1
ATOM 713 C CA . ASN A 1 91 ? -0.135 -2.097 9.908 1.00 94.81 91 ASN A CA 1
ATOM 714 C C . ASN A 1 91 ? -0.502 -3.036 8.754 1.00 94.81 91 ASN A C 1
ATOM 716 O O . ASN A 1 91 ? 0.142 -4.071 8.575 1.00 94.81 91 ASN A O 1
ATOM 720 N N . ILE A 1 92 ? -1.552 -2.702 8.011 1.00 95.44 92 ILE A N 1
ATOM 721 C CA . ILE A 1 92 ? -2.014 -3.482 6.866 1.00 95.44 92 ILE A CA 1
ATOM 722 C C . ILE A 1 92 ? -1.423 -2.861 5.602 1.00 95.44 92 ILE A C 1
ATOM 724 O O . ILE A 1 92 ? -1.846 -1.792 5.158 1.00 95.44 92 ILE A O 1
ATOM 728 N N . GLU A 1 93 ? -0.457 -3.558 5.010 1.00 97.19 93 GLU A N 1
ATOM 729 C CA . GLU A 1 93 ? 0.068 -3.218 3.692 1.00 97.19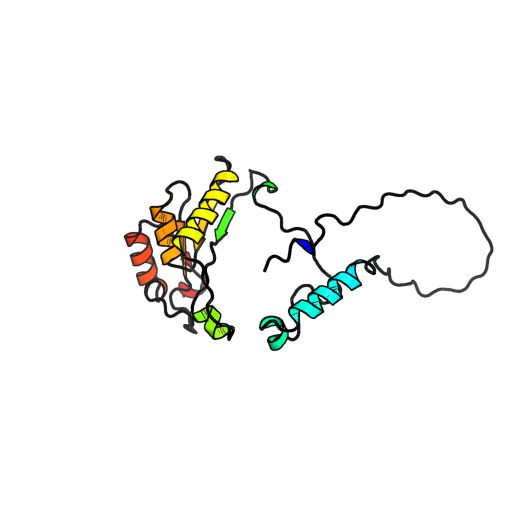 93 GLU A CA 1
ATOM 730 C C . GLU A 1 93 ? -0.908 -3.685 2.603 1.00 97.19 93 GLU A C 1
ATOM 732 O O . GLU A 1 93 ? -1.133 -4.882 2.407 1.00 97.19 93 GLU A O 1
ATOM 737 N N . ILE A 1 94 ? -1.460 -2.740 1.846 1.00 96.94 94 ILE A N 1
ATOM 738 C CA . ILE A 1 94 ? -2.253 -3.030 0.656 1.00 96.94 94 ILE A CA 1
ATOM 739 C C . ILE A 1 94 ? -1.319 -3.107 -0.544 1.00 96.94 94 ILE A C 1
ATOM 741 O O . ILE A 1 94 ? -0.852 -2.094 -1.079 1.00 96.94 94 ILE A O 1
ATOM 745 N N . LYS A 1 95 ? -1.065 -4.338 -0.984 1.00 95.12 95 LYS A N 1
ATOM 746 C CA . LYS A 1 95 ? -0.208 -4.627 -2.129 1.00 95.12 95 LYS A CA 1
ATOM 747 C C . LYS A 1 95 ? -1.012 -4.658 -3.426 1.00 95.12 95 LYS A C 1
ATOM 749 O O . LYS A 1 95 ? -2.014 -5.362 -3.526 1.00 95.12 95 LYS A O 1
ATOM 754 N N . TYR A 1 96 ? -0.541 -3.921 -4.428 1.00 95.38 96 TYR A N 1
ATOM 755 C CA . TYR A 1 96 ? -1.134 -3.862 -5.762 1.00 95.38 96 TYR A CA 1
ATOM 756 C C . TYR A 1 96 ? -0.060 -4.137 -6.825 1.00 95.38 96 TYR A C 1
ATOM 758 O O . TYR A 1 96 ? 1.087 -3.737 -6.613 1.00 95.38 96 TYR A O 1
ATOM 766 N N . PRO A 1 97 ? -0.380 -4.824 -7.941 1.00 92.75 97 PRO A N 1
ATOM 767 C CA . PRO A 1 97 ? 0.612 -5.191 -8.946 1.00 92.75 97 PRO A CA 1
ATOM 768 C C . PRO A 1 97 ? 1.352 -3.977 -9.513 1.00 92.75 97 PRO A C 1
ATOM 770 O O . PRO A 1 97 ? 0.736 -3.065 -10.069 1.00 92.75 97 PRO A O 1
ATOM 773 N N . ARG A 1 98 ? 2.685 -3.991 -9.424 1.00 91.25 98 ARG A N 1
ATOM 774 C CA . ARG A 1 98 ? 3.544 -2.954 -10.003 1.00 91.25 98 ARG A CA 1
ATOM 775 C C . ARG A 1 98 ? 4.272 -3.458 -11.245 1.00 91.25 98 ARG A C 1
ATOM 777 O O . ARG A 1 98 ? 4.698 -4.608 -11.322 1.00 91.25 98 ARG A O 1
ATOM 784 N N . LEU A 1 99 ? 4.455 -2.566 -12.221 1.00 90.50 99 LEU A N 1
ATOM 785 C CA . LEU A 1 99 ? 5.067 -2.907 -13.508 1.00 90.50 99 LEU A CA 1
ATOM 786 C C . LEU A 1 99 ? 6.499 -3.443 -13.359 1.00 90.50 99 LEU A C 1
ATOM 788 O O . LEU A 1 99 ? 6.831 -4.461 -13.958 1.00 90.50 99 LEU A O 1
ATOM 792 N N . HIS A 1 100 ? 7.335 -2.784 -12.551 1.00 89.81 100 HIS A N 1
ATOM 793 C CA . HIS A 1 100 ? 8.728 -3.197 -12.372 1.00 89.81 100 HIS A CA 1
ATOM 794 C C . HIS A 1 100 ? 8.838 -4.587 -11.720 1.00 89.81 100 HIS A C 1
ATOM 796 O O . HIS A 1 100 ? 9.693 -5.378 -12.105 1.00 89.81 100 HIS A O 1
ATOM 802 N N . GLU A 1 101 ? 7.938 -4.920 -10.786 1.00 90.12 101 GLU A N 1
ATOM 803 C CA . GLU A 1 101 ? 7.883 -6.245 -10.158 1.00 90.12 101 GLU A CA 1
ATOM 804 C C . GLU A 1 101 ? 7.507 -7.323 -11.181 1.00 90.12 101 GLU A C 1
ATOM 806 O O . GLU A 1 101 ? 8.145 -8.374 -11.231 1.00 90.12 101 GLU A O 1
ATOM 811 N N . ALA A 1 102 ? 6.511 -7.051 -12.032 1.00 89.94 102 ALA A N 1
ATOM 812 C CA . ALA A 1 102 ? 6.081 -7.974 -13.080 1.00 89.94 102 ALA A CA 1
ATOM 813 C C . ALA A 1 102 ? 7.185 -8.221 -14.123 1.00 89.94 102 ALA A C 1
ATOM 815 O O . ALA A 1 102 ? 7.440 -9.371 -14.481 1.00 89.94 102 ALA A O 1
ATOM 816 N N . ILE A 1 103 ? 7.884 -7.160 -14.552 1.00 89.81 103 ILE A N 1
ATOM 817 C CA . ILE A 1 103 ? 9.029 -7.255 -15.472 1.00 89.81 103 ILE A CA 1
ATOM 818 C C . ILE A 1 103 ? 10.146 -8.095 -14.850 1.00 89.81 103 ILE A C 1
ATOM 820 O O . ILE A 1 103 ? 10.624 -9.030 -15.487 1.00 89.81 103 ILE A O 1
ATOM 824 N N . ASN A 1 104 ? 10.527 -7.808 -13.602 1.00 87.88 104 ASN A N 1
ATOM 825 C CA . ASN A 1 104 ? 11.577 -8.554 -12.904 1.00 87.88 104 ASN A CA 1
ATOM 826 C C . ASN A 1 104 ? 11.215 -10.035 -12.733 1.00 87.88 104 ASN A C 1
ATOM 828 O O . ASN A 1 104 ? 12.088 -10.897 -12.787 1.00 87.88 104 ASN A O 1
ATOM 832 N N . ALA A 1 105 ? 9.930 -10.338 -12.550 1.00 86.31 105 ALA A N 1
ATOM 833 C CA . ALA A 1 105 ? 9.430 -11.704 -12.487 1.00 86.31 105 ALA A CA 1
ATOM 834 C C . ALA A 1 105 ? 9.228 -12.353 -13.873 1.00 86.31 105 ALA A C 1
ATOM 836 O O . ALA A 1 105 ? 8.877 -13.526 -13.935 1.00 86.31 105 ALA A O 1
ATOM 837 N N . GLY A 1 106 ? 9.416 -11.638 -14.987 1.00 88.00 106 GLY A N 1
ATOM 838 C CA . GLY A 1 106 ? 9.185 -12.175 -16.333 1.00 88.00 106 GLY A CA 1
ATOM 839 C C . GLY A 1 106 ? 7.727 -12.568 -16.594 1.00 88.00 106 GLY A C 1
ATOM 840 O O . GLY A 1 106 ? 7.458 -13.460 -17.397 1.00 88.00 106 GLY A O 1
ATOM 841 N N . VAL A 1 107 ? 6.777 -11.935 -15.900 1.00 87.69 107 VAL A N 1
ATOM 842 C CA . VAL A 1 107 ? 5.341 -12.205 -16.042 1.00 87.69 107 VAL A CA 1
ATOM 843 C C . VAL A 1 107 ? 4.619 -11.007 -16.636 1.00 87.69 107 VAL A C 1
ATOM 845 O O . VAL A 1 107 ? 5.006 -9.853 -16.451 1.00 87.69 107 VAL A O 1
ATOM 848 N N . ARG A 1 108 ? 3.510 -11.270 -17.331 1.00 87.75 108 ARG A N 1
ATOM 849 C CA . ARG A 1 108 ? 2.617 -10.200 -17.771 1.00 87.75 108 ARG A CA 1
ATOM 850 C C . ARG A 1 108 ? 1.989 -9.532 -16.549 1.00 87.75 108 ARG A C 1
ATOM 852 O O . ARG A 1 108 ? 1.469 -10.216 -15.669 1.00 87.75 108 ARG A O 1
ATOM 859 N N . LEU A 1 109 ? 1.981 -8.201 -16.534 1.00 88.94 109 LEU A N 1
ATOM 860 C CA . LEU A 1 109 ? 1.226 -7.442 -15.545 1.00 88.94 109 LEU A CA 1
ATOM 861 C C . LEU A 1 109 ? -0.270 -7.727 -15.731 1.00 88.94 109 LEU A C 1
ATOM 863 O O . LEU A 1 109 ? -0.849 -7.411 -16.772 1.00 88.94 109 LEU A O 1
ATOM 867 N N . VAL A 1 110 ? -0.878 -8.335 -14.718 1.00 87.50 110 VAL A N 1
ATOM 868 C CA . VAL A 1 110 ? -2.323 -8.544 -14.624 1.00 87.50 110 VAL A CA 1
ATOM 869 C C . VAL A 1 110 ? -2.803 -7.751 -13.422 1.00 87.50 110 VAL A C 1
ATOM 871 O O . VAL A 1 110 ? -2.335 -7.977 -12.308 1.00 87.50 110 VAL A O 1
ATOM 874 N N . ALA A 1 111 ? -3.712 -6.812 -13.658 1.00 89.38 111 ALA A N 1
ATOM 875 C CA . ALA A 1 111 ? -4.233 -5.923 -12.634 1.00 89.38 111 ALA A CA 1
ATOM 876 C C . ALA A 1 111 ? -5.760 -5.843 -12.730 1.00 89.38 111 ALA A C 1
ATOM 878 O O . ALA A 1 111 ? -6.329 -5.911 -13.819 1.00 89.38 111 ALA A O 1
ATOM 879 N N . ILE A 1 112 ? -6.406 -5.736 -11.572 1.00 92.75 112 ILE A N 1
ATOM 880 C CA . ILE A 1 112 ? -7.843 -5.470 -11.440 1.00 92.75 112 ILE A CA 1
ATOM 881 C C . ILE A 1 112 ? -8.024 -3.954 -11.464 1.00 92.75 112 ILE A C 1
ATOM 883 O O . ILE A 1 112 ? -7.121 -3.241 -11.046 1.00 92.75 112 ILE A O 1
ATOM 887 N N . GLU A 1 113 ? -9.167 -3.449 -11.924 1.00 95.38 113 GLU A N 1
ATOM 888 C CA . GLU A 1 113 ? -9.453 -2.016 -11.824 1.00 95.38 113 GLU A CA 1
ATOM 889 C C . GLU A 1 113 ? -9.290 -1.539 -10.367 1.00 95.38 113 GLU A C 1
ATOM 891 O O . GLU A 1 113 ? -9.796 -2.143 -9.416 1.00 95.38 113 GLU A O 1
ATOM 896 N N . ILE A 1 114 ? -8.492 -0.487 -10.196 1.00 96.00 114 ILE A N 1
ATOM 897 C CA . ILE A 1 114 ? -7.932 -0.113 -8.901 1.00 96.00 114 ILE A CA 1
ATOM 898 C C . ILE A 1 114 ? -8.991 0.409 -7.921 1.00 96.00 114 ILE A C 1
ATOM 900 O O . ILE A 1 114 ? -8.894 0.137 -6.723 1.00 96.00 114 ILE A O 1
ATOM 904 N N . ASN A 1 115 ? -10.027 1.109 -8.398 1.00 96.38 115 ASN A N 1
ATOM 905 C CA . ASN A 1 115 ? -11.122 1.554 -7.539 1.00 96.38 115 ASN A CA 1
ATOM 906 C C . ASN A 1 115 ? -11.877 0.366 -6.966 1.00 96.38 115 ASN A C 1
ATOM 908 O O . ASN A 1 115 ? -12.050 0.310 -5.753 1.00 96.38 115 ASN A O 1
ATOM 912 N N . THR A 1 116 ? -12.242 -0.587 -7.821 1.00 97.12 116 THR A N 1
ATOM 913 C CA . THR A 1 116 ? -12.943 -1.823 -7.465 1.00 97.12 116 THR A CA 1
ATOM 914 C C . THR A 1 116 ? -12.136 -2.633 -6.458 1.00 97.12 116 THR A C 1
ATOM 916 O O . THR A 1 116 ? -12.680 -3.147 -5.480 1.00 97.12 116 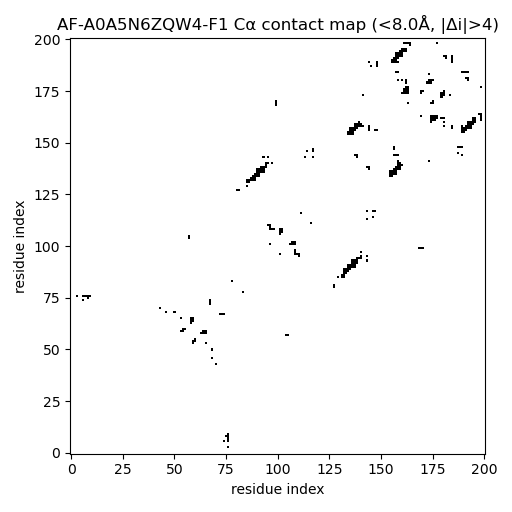THR A O 1
ATOM 919 N N . PHE A 1 117 ? -10.821 -2.724 -6.671 1.00 97.44 117 PHE A N 1
ATOM 920 C CA . PHE A 1 117 ? -9.911 -3.391 -5.747 1.00 97.44 117 PHE A CA 1
ATOM 921 C C . PHE A 1 117 ? -9.937 -2.746 -4.353 1.00 97.44 117 PHE A C 1
ATOM 923 O O . PHE A 1 117 ? -10.086 -3.452 -3.353 1.00 97.44 117 PHE A O 1
ATOM 930 N N . ILE A 1 118 ? -9.844 -1.415 -4.279 1.00 97.88 118 ILE A N 1
ATOM 931 C CA . ILE A 1 118 ? -9.869 -0.689 -3.003 1.00 97.88 118 ILE A CA 1
ATOM 932 C C . ILE A 1 118 ? -11.239 -0.722 -2.339 1.00 97.88 118 ILE A C 1
ATOM 934 O O . ILE A 1 118 ? -11.299 -0.911 -1.127 1.00 97.88 118 ILE A O 1
ATOM 938 N N . ASP A 1 119 ? -12.324 -0.611 -3.101 1.00 97.44 119 ASP A N 1
ATOM 939 C CA . ASP A 1 119 ? -13.680 -0.687 -2.551 1.00 97.44 119 ASP A CA 1
ATOM 940 C C . ASP A 1 119 ? -13.904 -2.024 -1.856 1.00 97.44 119 ASP A C 1
ATOM 942 O O . ASP A 1 119 ? -14.356 -2.059 -0.715 1.00 97.44 119 ASP A O 1
ATOM 946 N N . LYS A 1 120 ? -13.486 -3.126 -2.488 1.00 97.06 120 LYS A N 1
ATOM 947 C CA . LYS A 1 120 ? -13.602 -4.458 -1.888 1.00 97.06 120 LYS A CA 1
ATOM 948 C C . LYS A 1 120 ? -12.688 -4.650 -0.680 1.00 97.06 120 LYS A C 1
ATOM 950 O O . LYS A 1 120 ? -13.099 -5.282 0.293 1.00 97.06 120 LYS A O 1
ATOM 955 N N . ALA A 1 121 ? -11.474 -4.099 -0.710 1.00 95.31 121 ALA A N 1
ATOM 956 C CA . ALA A 1 121 ? -10.566 -4.153 0.434 1.00 95.31 121 ALA A CA 1
ATOM 957 C C . ALA A 1 121 ? -11.122 -3.380 1.643 1.00 95.31 121 ALA A C 1
ATOM 959 O O . ALA A 1 121 ? -11.120 -3.905 2.757 1.00 95.31 121 ALA A O 1
ATOM 960 N N . LEU A 1 122 ? -11.631 -2.163 1.424 1.00 95.88 122 LEU A N 1
ATOM 961 C CA . LEU A 1 122 ? -12.228 -1.327 2.467 1.00 95.88 122 LEU A CA 1
ATOM 962 C C . LEU A 1 122 ? -13.537 -1.915 2.994 1.00 95.88 122 LEU A C 1
ATOM 964 O O . LEU A 1 122 ? -13.724 -1.953 4.205 1.00 95.88 122 LEU A O 1
ATOM 968 N N . GLU A 1 123 ? -14.404 -2.433 2.121 1.00 95.50 123 GLU A N 1
ATOM 969 C CA . GLU A 1 123 ? -15.636 -3.133 2.509 1.00 95.50 123 GLU A CA 1
ATOM 970 C C . GLU A 1 123 ? -15.326 -4.278 3.481 1.00 95.50 123 GLU A C 1
ATOM 972 O O . GLU A 1 123 ? -15.902 -4.350 4.571 1.00 95.50 123 GLU A O 1
ATOM 977 N N . LYS A 1 124 ? -14.350 -5.132 3.140 1.00 92.88 124 LYS A N 1
ATOM 978 C CA . LYS A 1 124 ? -13.941 -6.226 4.025 1.00 92.88 124 LYS A CA 1
ATOM 979 C C . LYS A 1 124 ? -13.329 -5.697 5.320 1.00 92.88 124 LYS A C 1
ATOM 981 O O . LYS A 1 124 ? -13.697 -6.169 6.394 1.00 92.88 124 LYS A O 1
ATOM 986 N N . LEU A 1 125 ? -12.449 -4.701 5.243 1.00 93.00 125 LEU A N 1
ATOM 987 C CA . LEU A 1 125 ? -11.809 -4.124 6.422 1.00 93.00 125 LEU A CA 1
ATOM 988 C C . LEU A 1 125 ? -12.829 -3.524 7.395 1.00 93.00 125 LEU A C 1
ATOM 990 O O . LEU A 1 125 ? -12.726 -3.771 8.592 1.00 93.00 125 LEU A O 1
ATOM 994 N N . PHE A 1 126 ? -13.829 -2.793 6.904 1.00 92.12 126 PHE A N 1
ATOM 995 C CA . PHE A 1 126 ? -14.884 -2.228 7.744 1.00 92.12 126 PHE A CA 1
ATOM 996 C C . PHE A 1 126 ? -15.816 -3.295 8.314 1.00 92.12 126 PHE A C 1
ATOM 998 O O . PHE A 1 126 ? -16.271 -3.142 9.444 1.00 92.12 126 PHE A O 1
ATOM 1005 N N . SER A 1 127 ? -16.054 -4.393 7.590 1.00 90.06 127 SER A N 1
ATOM 1006 C CA . SER A 1 127 ? -16.843 -5.516 8.115 1.00 90.06 127 SER A CA 1
ATOM 1007 C C . SER A 1 127 ? -16.152 -6.243 9.277 1.00 90.06 127 SER A C 1
ATOM 1009 O O . SER A 1 127 ? -16.825 -6.726 10.182 1.00 90.06 127 SER A O 1
ATOM 1011 N N . CYS A 1 128 ? -14.814 -6.281 9.285 1.00 83.75 128 CYS A N 1
ATOM 1012 C CA . CYS A 1 128 ? -14.015 -6.919 10.339 1.00 83.75 128 CYS A CA 1
ATOM 1013 C C . CYS A 1 128 ? -13.497 -5.922 1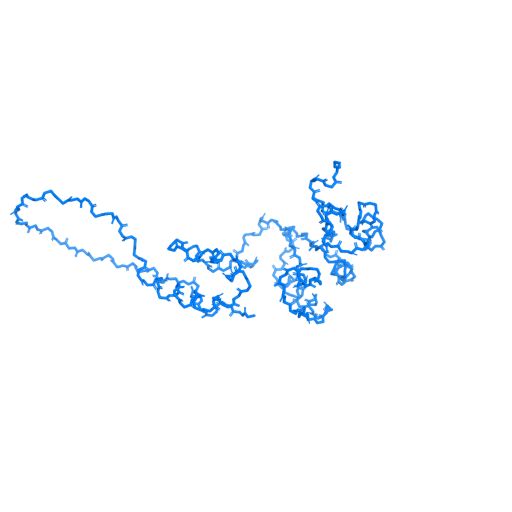1.394 1.00 83.75 128 CYS A C 1
ATOM 1015 O O . CYS A 1 128 ? -12.898 -6.316 12.397 1.00 83.75 128 CYS A O 1
ATOM 1017 N N . GLY A 1 129 ? -13.616 -4.621 11.128 1.00 70.94 129 GLY A N 1
ATOM 1018 C CA . GLY A 1 129 ? -12.931 -3.568 11.864 1.00 70.94 129 GLY A CA 1
ATOM 1019 C C . GLY A 1 129 ? -13.641 -3.209 13.164 1.00 70.94 129 GLY A C 1
ATOM 1020 O O . GLY A 1 129 ? -14.532 -2.364 13.176 1.00 70.94 129 GLY A O 1
ATOM 1021 N N . ASN A 1 130 ? -13.197 -3.773 14.288 1.00 68.44 130 ASN A N 1
ATOM 1022 C CA . ASN A 1 130 ? -13.651 -3.328 15.607 1.00 68.44 130 ASN A CA 1
ATOM 1023 C C . ASN A 1 130 ? -12.998 -1.988 15.984 1.00 68.44 130 ASN A C 1
ATOM 1025 O O . ASN A 1 130 ? -11.776 -1.850 15.952 1.00 68.44 130 ASN A O 1
ATOM 1029 N N . LYS A 1 131 ? -13.807 -1.003 16.410 1.00 69.62 131 LYS A N 1
ATOM 1030 C CA . LYS A 1 131 ? -13.374 0.381 16.729 1.00 69.62 131 LYS A CA 1
ATOM 1031 C C . LYS A 1 131 ? -12.283 0.493 17.806 1.00 69.62 131 LYS A C 1
ATOM 1033 O O . LYS A 1 131 ? -11.706 1.561 17.967 1.00 69.62 131 LYS A O 1
ATOM 1038 N N . LYS A 1 132 ? -12.030 -0.575 18.566 1.00 81.12 132 LYS A N 1
ATOM 1039 C CA . LYS A 1 132 ? -11.027 -0.612 19.641 1.00 81.12 132 LYS A CA 1
ATOM 1040 C C . LYS A 1 132 ? -9.609 -0.891 19.138 1.00 81.12 132 LYS A C 1
ATOM 1042 O O . LYS A 1 132 ? -8.655 -0.575 19.841 1.00 81.12 132 LYS A O 1
ATOM 1047 N N . ARG A 1 133 ? -9.471 -1.492 17.953 1.00 88.06 133 ARG A N 1
ATOM 1048 C CA . ARG A 1 133 ? -8.188 -1.895 17.375 1.00 88.06 133 ARG A CA 1
ATOM 1049 C C . ARG A 1 133 ? -7.585 -0.746 16.575 1.00 88.06 133 ARG A C 1
ATOM 1051 O O . ARG A 1 133 ? -8.232 -0.214 15.673 1.00 88.06 133 ARG A O 1
ATOM 1058 N N . THR A 1 134 ? -6.323 -0.420 16.837 1.00 91.19 134 THR A N 1
ATOM 1059 C CA . THR A 1 134 ? -5.591 0.552 16.020 1.00 91.19 134 THR A CA 1
ATOM 1060 C C . THR A 1 134 ? -5.123 -0.119 14.735 1.00 91.19 134 THR A C 1
ATOM 1062 O O . THR A 1 134 ? -4.401 -1.119 14.762 1.00 91.19 134 THR A O 1
ATOM 1065 N N . ILE A 1 135 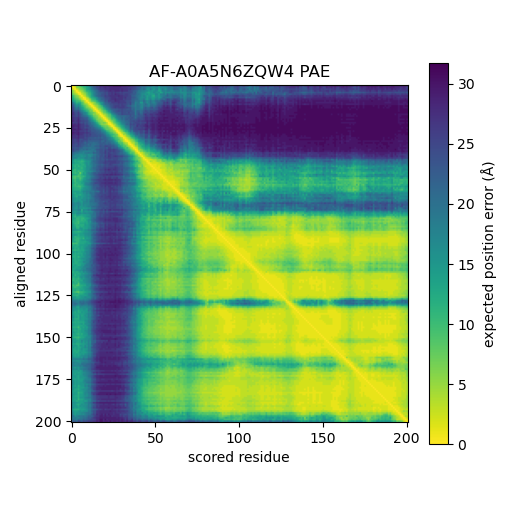? -5.536 0.443 13.601 1.00 94.44 135 ILE A N 1
ATOM 1066 C CA . ILE A 1 135 ? -5.159 -0.024 12.267 1.00 94.44 135 ILE A CA 1
ATOM 1067 C C . ILE A 1 135 ? -4.556 1.146 11.497 1.00 94.44 135 ILE A C 1
ATOM 1069 O O . ILE A 1 135 ? -5.154 2.218 11.418 1.00 94.44 135 ILE A O 1
ATOM 1073 N N . ILE A 1 136 ? -3.382 0.916 10.919 1.00 96.25 136 ILE A N 1
ATOM 1074 C CA . ILE A 1 136 ? -2.730 1.797 9.951 1.00 96.25 136 ILE A CA 1
ATOM 1075 C C . ILE A 1 136 ? -2.787 1.104 8.596 1.00 96.25 136 ILE A C 1
ATOM 1077 O O . ILE A 1 136 ? -2.537 -0.099 8.501 1.00 96.25 136 ILE A O 1
ATOM 1081 N N . LEU A 1 137 ? -3.109 1.857 7.551 1.00 97.75 137 LEU A N 1
ATOM 1082 C CA . LEU A 1 137 ? -3.046 1.377 6.179 1.00 97.75 137 LEU A CA 1
ATOM 1083 C C . LEU A 1 137 ? -1.777 1.889 5.527 1.00 97.75 137 LEU A C 1
ATOM 1085 O O . LEU A 1 137 ? -1.425 3.059 5.666 1.00 97.75 137 LEU A O 1
ATOM 1089 N N . SER A 1 138 ? -1.097 1.030 4.785 1.00 98.19 138 SER A N 1
ATOM 1090 C CA . SER A 1 138 ? 0.112 1.420 4.077 1.00 98.19 138 SER A CA 1
ATOM 1091 C C . SER A 1 138 ? 0.185 0.804 2.686 1.00 98.19 138 SER A C 1
ATOM 1093 O O . SER A 1 138 ? -0.463 -0.199 2.400 1.00 98.19 138 SER A O 1
ATOM 1095 N N . SER A 1 139 ? 0.919 1.433 1.769 1.00 97.75 139 SER A N 1
ATOM 1096 C CA . SER A 1 139 ? 1.181 0.856 0.446 1.00 97.75 139 SER A CA 1
ATOM 1097 C C . SER A 1 139 ? 2.439 1.442 -0.183 1.00 97.75 139 SER A C 1
ATOM 1099 O O . SER A 1 139 ? 2.745 2.619 0.004 1.00 97.75 139 SER A O 1
ATOM 1101 N N . PHE A 1 140 ? 3.126 0.629 -0.987 1.00 95.75 140 PHE A N 1
ATOM 1102 C CA . PHE A 1 140 ? 4.164 1.089 -1.913 1.00 95.75 140 PHE A CA 1
ATOM 1103 C C . PHE A 1 140 ? 3.594 1.757 -3.169 1.00 95.75 140 PHE A C 1
ATOM 1105 O O . PHE A 1 140 ? 4.346 2.349 -3.940 1.00 95.75 140 PHE A O 1
ATOM 1112 N N . THR A 1 141 ? 2.292 1.628 -3.439 1.00 96.38 141 THR A N 1
ATOM 1113 C CA . THR A 1 141 ? 1.668 2.130 -4.671 1.00 96.38 141 THR A CA 1
ATOM 1114 C C . THR A 1 141 ? 0.989 3.472 -4.404 1.00 96.38 141 THR A C 1
ATOM 1116 O O . THR A 1 141 ? -0.005 3.509 -3.678 1.00 96.38 141 THR A O 1
ATOM 1119 N N . PRO A 1 142 ? 1.471 4.584 -4.984 1.00 96.69 142 PRO A N 1
ATOM 1120 C CA . PRO A 1 142 ? 0.897 5.901 -4.729 1.00 96.69 142 PRO A CA 1
ATOM 1121 C C . PRO A 1 142 ? -0.600 6.005 -5.045 1.00 96.69 142 PRO A C 1
ATOM 1123 O O . PRO A 1 142 ? -1.333 6.631 -4.287 1.00 96.69 142 PRO A O 1
ATOM 1126 N N . GLU A 1 143 ? -1.076 5.383 -6.127 1.00 97.19 143 GLU A N 1
ATOM 1127 C CA . GLU A 1 143 ? -2.496 5.378 -6.504 1.00 97.19 143 GLU A CA 1
ATOM 1128 C C . GLU A 1 143 ? -3.364 4.753 -5.408 1.00 97.19 143 GLU A C 1
ATOM 1130 O O . GLU A 1 143 ? -4.437 5.264 -5.099 1.00 97.19 143 GLU A O 1
ATOM 1135 N N . ILE A 1 144 ? -2.873 3.682 -4.781 1.00 98.12 144 ILE A N 1
ATOM 1136 C CA . ILE A 1 144 ? -3.539 3.034 -3.651 1.00 98.12 144 ILE A CA 1
ATOM 1137 C C . ILE A 1 144 ? -3.600 4.001 -2.469 1.00 98.12 144 ILE A C 1
ATOM 1139 O O . ILE A 1 144 ? -4.675 4.203 -1.914 1.00 98.12 144 ILE A O 1
ATOM 1143 N N . CYS A 1 145 ? -2.490 4.659 -2.119 1.00 98.25 145 CYS A N 1
ATOM 1144 C CA . CYS A 1 145 ? -2.474 5.654 -1.042 1.00 98.25 145 CYS A CA 1
ATOM 1145 C C . CYS A 1 145 ? -3.457 6.808 -1.292 1.00 98.25 145 CYS A C 1
ATOM 1147 O O . CYS A 1 145 ? -4.150 7.221 -0.367 1.00 98.25 145 CYS A O 1
ATOM 1149 N N . ILE A 1 146 ? -3.546 7.302 -2.532 1.00 98.12 146 ILE A N 1
ATOM 1150 C CA . ILE A 1 146 ? -4.498 8.351 -2.921 1.00 98.12 146 ILE A CA 1
ATOM 1151 C C . ILE A 1 146 ? -5.934 7.871 -2.701 1.00 98.12 146 ILE A C 1
ATOM 1153 O O . ILE A 1 146 ? -6.715 8.543 -2.033 1.00 98.12 146 ILE A O 1
ATOM 1157 N N . LEU A 1 147 ? -6.283 6.701 -3.239 1.00 98.25 147 LEU A N 1
ATOM 1158 C CA . LEU A 1 147 ? -7.640 6.168 -3.126 1.00 98.25 147 LEU A CA 1
ATOM 1159 C C . LEU A 1 147 ? -8.019 5.890 -1.674 1.00 98.25 147 LEU A C 1
ATOM 1161 O O . LEU A 1 147 ? -9.134 6.205 -1.275 1.00 98.25 147 LEU A O 1
ATOM 1165 N N . LEU A 1 148 ? -7.095 5.368 -0.869 1.00 98.12 148 LEU A N 1
ATOM 1166 C CA . LEU A 1 148 ? -7.315 5.173 0.561 1.00 98.12 148 LEU A CA 1
ATOM 1167 C C . LEU A 1 148 ? -7.526 6.492 1.307 1.00 98.12 148 LEU A C 1
ATOM 1169 O O . LEU A 1 148 ? -8.346 6.530 2.216 1.00 98.12 148 LEU A O 1
ATOM 1173 N N . ALA A 1 149 ? -6.813 7.560 0.950 1.00 97.50 149 ALA A N 1
ATOM 1174 C CA . ALA A 1 149 ? -6.979 8.865 1.591 1.00 97.50 149 ALA A CA 1
ATOM 1175 C C . ALA A 1 149 ? -8.297 9.558 1.204 1.00 97.50 149 ALA A C 1
ATOM 1177 O O . ALA A 1 149 ? -8.846 10.321 1.996 1.00 97.50 149 ALA A O 1
ATOM 1178 N N . ILE A 1 150 ? -8.805 9.297 -0.005 1.00 97.25 150 ILE A N 1
ATOM 1179 C CA . ILE A 1 150 ? -10.061 9.875 -0.508 1.00 97.25 150 ILE A CA 1
ATOM 1180 C C . ILE A 1 150 ? -11.279 9.074 -0.035 1.00 97.25 150 ILE A C 1
ATOM 1182 O O . ILE A 1 150 ? -12.297 9.658 0.322 1.00 97.25 150 ILE A O 1
ATOM 1186 N N . LYS A 1 151 ? -11.209 7.739 -0.063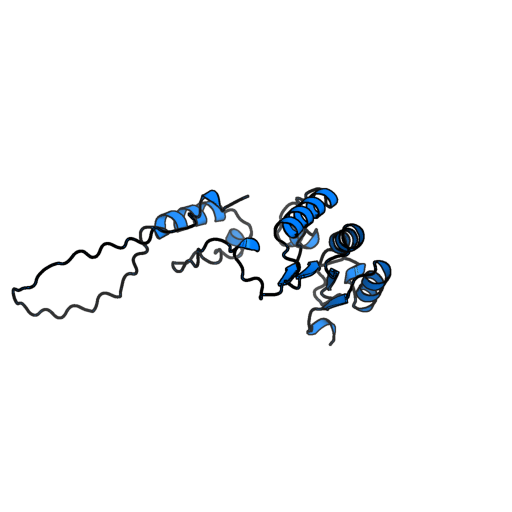 1.00 97.69 151 LYS A N 1
ATOM 1187 C CA . LYS A 1 151 ? -12.370 6.867 0.180 1.00 97.69 151 LYS A CA 1
ATOM 1188 C C . LYS A 1 151 ? -12.654 6.616 1.659 1.00 97.69 151 LYS A C 1
ATOM 1190 O O . LYS A 1 151 ? -13.731 6.128 1.989 1.00 97.69 151 LYS A O 1
ATOM 1195 N N . GLN A 1 152 ? -11.713 6.920 2.552 1.00 94.81 152 GLN A N 1
ATOM 1196 C CA . GLN A 1 152 ? -11.917 6.770 3.989 1.00 94.81 152 GLN A CA 1
ATOM 1197 C C . GLN A 1 152 ? -11.090 7.768 4.806 1.00 94.81 152 GLN A C 1
ATOM 1199 O O . GLN A 1 152 ? -10.029 8.213 4.380 1.00 94.81 152 GLN A O 1
ATOM 1204 N N . HIS A 1 153 ? -11.561 8.061 6.019 1.00 92.75 153 HIS A N 1
ATOM 1205 C CA . HIS A 1 153 ? -10.877 8.927 6.989 1.00 92.75 153 HIS A CA 1
ATOM 1206 C C . HIS A 1 153 ? -10.690 8.270 8.368 1.00 92.75 153 HIS A C 1
ATOM 1208 O O . HIS A 1 153 ? -10.253 8.922 9.311 1.00 92.75 153 HIS A O 1
ATOM 1214 N N . MET A 1 154 ? -11.054 6.993 8.505 1.00 92.62 154 MET A N 1
ATOM 1215 C CA . MET A 1 154 ? -11.025 6.269 9.777 1.00 92.62 154 MET A CA 1
ATOM 1216 C C . MET A 1 154 ? -9.616 5.797 10.149 1.00 92.62 154 MET A C 1
ATOM 1218 O O . MET A 1 154 ? -9.242 5.838 11.318 1.00 92.62 154 MET A O 1
ATOM 1222 N N . TYR A 1 155 ? -8.845 5.340 9.165 1.00 95.00 155 TYR A N 1
ATOM 1223 C CA . TYR A 1 155 ? -7.529 4.746 9.358 1.00 95.00 155 TYR A CA 1
ATOM 1224 C C . TYR A 1 155 ? -6.439 5.644 8.762 1.00 95.00 155 TYR A C 1
ATOM 1226 O O . TYR A 1 155 ? -6.548 6.046 7.596 1.00 95.00 155 TYR A O 1
ATOM 1234 N N . PRO A 1 156 ? -5.364 5.939 9.517 1.00 97.19 156 PRO A N 1
ATOM 1235 C CA . PRO A 1 156 ? -4.205 6.648 8.993 1.00 97.19 156 PRO A CA 1
ATOM 1236 C C . PRO A 1 156 ? -3.613 5.920 7.787 1.00 97.19 156 PRO A C 1
ATOM 1238 O O . PRO A 1 156 ? -3.403 4.707 7.830 1.00 97.19 156 PRO A O 1
ATOM 1241 N N . VAL A 1 157 ? -3.311 6.670 6.727 1.00 98.38 157 VAL A N 1
ATOM 1242 C CA . VAL A 1 157 ? -2.676 6.139 5.514 1.00 98.38 157 VAL A CA 1
ATOM 1243 C C . VAL A 1 157 ? -1.213 6.565 5.483 1.00 98.38 157 VAL A C 1
ATOM 1245 O O . VAL A 1 157 ? -0.914 7.759 5.540 1.00 98.38 157 VAL A O 1
ATOM 1248 N N . MET A 1 158 ? -0.302 5.602 5.365 1.00 98.12 158 MET A N 1
ATOM 1249 C CA . MET A 1 158 ? 1.135 5.832 5.226 1.00 98.12 158 MET A CA 1
ATOM 1250 C C . MET A 1 158 ? 1.640 5.400 3.848 1.00 98.12 158 MET A C 1
ATOM 1252 O O . MET A 1 158 ? 1.243 4.364 3.314 1.00 98.12 158 MET A O 1
ATOM 1256 N N . PHE A 1 159 ? 2.550 6.178 3.271 1.00 97.81 159 PHE A N 1
ATOM 1257 C CA . PHE A 1 159 ? 3.193 5.831 2.004 1.00 97.81 159 PHE A CA 1
ATOM 1258 C C . PHE A 1 159 ? 4.523 5.120 2.255 1.00 97.81 159 PHE A C 1
ATOM 1260 O O . PHE A 1 159 ? 5.416 5.683 2.889 1.00 97.81 159 PHE A O 1
ATOM 1267 N N . ILE A 1 160 ? 4.655 3.889 1.760 1.00 96.25 160 ILE A N 1
ATOM 1268 C CA . ILE A 1 160 ? 5.889 3.112 1.875 1.00 96.25 160 ILE A CA 1
ATOM 1269 C C . ILE A 1 160 ? 6.774 3.406 0.669 1.00 96.25 160 ILE A C 1
ATOM 1271 O O . ILE A 1 160 ? 6.315 3.376 -0.472 1.00 96.25 160 ILE A O 1
ATOM 1275 N N . THR A 1 161 ? 8.051 3.686 0.900 1.00 93.31 161 THR A N 1
ATOM 1276 C CA . THR A 1 161 ? 8.983 3.957 -0.193 1.00 93.31 161 THR A CA 1
ATOM 1277 C C . THR A 1 161 ? 10.423 3.617 0.170 1.00 93.31 161 THR A C 1
ATOM 1279 O O . THR A 1 161 ? 10.880 3.835 1.290 1.00 93.31 161 THR A O 1
ATOM 1282 N N . ASN A 1 162 ? 11.160 3.132 -0.829 1.00 90.94 162 ASN A N 1
ATOM 1283 C CA . ASN A 1 162 ? 12.613 2.973 -0.757 1.00 90.94 162 ASN A CA 1
ATOM 1284 C C . ASN A 1 162 ? 13.362 4.272 -1.097 1.00 90.94 162 ASN A C 1
ATOM 1286 O O . ASN A 1 162 ? 14.587 4.280 -1.077 1.00 90.94 162 ASN A O 1
ATOM 1290 N N . ALA A 1 163 ? 12.644 5.347 -1.444 1.00 89.12 163 ALA A N 1
ATOM 1291 C CA . ALA A 1 163 ? 13.182 6.688 -1.657 1.00 89.12 163 ALA A CA 1
ATOM 1292 C C . ALA A 1 163 ? 14.396 6.749 -2.610 1.00 89.12 163 ALA A C 1
ATOM 1294 O O . ALA A 1 163 ? 15.347 7.482 -2.360 1.00 89.12 163 ALA A O 1
ATOM 1295 N N . GLY A 1 164 ? 14.359 5.982 -3.705 1.00 83.69 164 GLY A N 1
ATOM 1296 C CA . GLY A 1 164 ? 15.434 5.963 -4.704 1.00 83.69 164 GLY A CA 1
ATOM 1297 C C . GLY A 1 164 ? 16.667 5.135 -4.333 1.00 83.69 164 GLY A C 1
ATOM 1298 O O . GLY A 1 164 ? 17.699 5.283 -4.985 1.00 83.69 164 GLY A O 1
ATOM 1299 N N . LYS A 1 165 ? 16.578 4.251 -3.328 1.00 84.62 165 LYS A N 1
ATOM 1300 C CA . LYS A 1 165 ? 17.660 3.324 -2.955 1.00 84.62 165 LYS A CA 1
ATOM 1301 C C . LYS A 1 165 ? 18.188 2.541 -4.177 1.00 84.62 165 LYS A C 1
ATOM 1303 O O . LYS A 1 165 ? 17.399 1.857 -4.837 1.00 84.62 165 LYS A O 1
ATOM 1308 N N . PRO A 1 166 ? 19.503 2.583 -4.466 1.00 80.25 166 PRO A N 1
ATOM 1309 C CA . PRO A 1 166 ? 20.115 1.748 -5.494 1.00 80.25 166 PRO A CA 1
ATOM 1310 C C . PRO A 1 166 ? 20.095 0.247 -5.129 1.00 80.25 166 PRO A C 1
ATOM 1312 O O . PRO A 1 166 ? 20.269 -0.096 -3.959 1.00 80.25 166 PRO A O 1
ATOM 1315 N N . PRO A 1 167 ? 19.948 -0.664 -6.111 1.00 78.81 167 PRO A N 1
ATOM 1316 C CA . PRO A 1 167 ? 19.641 -0.390 -7.513 1.00 78.81 167 PRO A CA 1
ATOM 1317 C C . PRO A 1 167 ? 18.191 0.090 -7.688 1.00 78.81 167 PRO A C 1
ATOM 1319 O O . PRO A 1 167 ? 17.249 -0.524 -7.186 1.00 78.81 167 PRO A O 1
ATOM 1322 N N . VAL A 1 168 ? 18.011 1.176 -8.449 1.00 81.38 168 VAL A N 1
ATOM 1323 C CA . VAL A 1 168 ? 16.690 1.776 -8.685 1.00 81.38 168 VAL A CA 1
ATOM 1324 C C . VAL A 1 168 ? 15.907 0.911 -9.669 1.00 81.38 168 VAL A C 1
ATOM 1326 O O . VAL A 1 168 ? 16.026 1.041 -10.887 1.00 81.38 168 VAL A O 1
ATOM 1329 N N . THR A 1 169 ? 15.119 -0.009 -9.124 1.00 83.88 169 THR A N 1
ATOM 1330 C CA . THR A 1 169 ? 14.216 -0.879 -9.892 1.00 83.88 169 THR A CA 1
ATOM 1331 C C . THR A 1 169 ? 12.837 -0.248 -10.064 1.00 83.88 169 THR A C 1
ATOM 1333 O O . THR A 1 169 ? 12.235 -0.372 -11.130 1.00 83.88 169 THR A O 1
ATOM 1336 N N . ASP A 1 170 ? 12.360 0.485 -9.057 1.00 85.88 170 ASP A N 1
ATOM 1337 C CA . ASP A 1 170 ? 11.114 1.240 -9.137 1.00 85.88 170 ASP A CA 1
ATOM 1338 C C . ASP A 1 170 ? 11.354 2.638 -9.718 1.00 85.88 170 ASP A C 1
ATOM 1340 O O . ASP A 1 170 ? 12.039 3.467 -9.122 1.00 85.88 170 ASP A O 1
ATOM 1344 N N . ARG A 1 171 ? 10.774 2.910 -10.892 1.00 87.50 171 ARG A N 1
ATOM 1345 C CA . ARG A 1 171 ? 10.897 4.197 -11.605 1.00 87.50 171 ARG A CA 1
ATOM 1346 C C . ARG A 1 171 ? 9.783 5.189 -11.266 1.00 87.50 171 ARG A C 1
ATOM 1348 O O . ARG A 1 171 ? 9.539 6.138 -12.007 1.00 87.50 171 ARG A O 1
ATOM 1355 N N . GLU A 1 172 ? 9.081 4.967 -10.164 1.00 91.56 172 GLU A N 1
ATOM 1356 C CA . GLU A 1 172 ? 8.040 5.867 -9.689 1.00 91.56 172 GLU A CA 1
ATOM 1357 C C . GLU A 1 172 ? 8.625 7.179 -9.168 1.00 91.56 172 GLU A C 1
ATOM 1359 O O . GLU A 1 172 ? 9.272 7.221 -8.123 1.00 91.56 172 GLU A O 1
ATOM 1364 N N . MET A 1 173 ? 8.345 8.277 -9.869 1.00 92.50 173 MET A N 1
ATOM 1365 C CA . MET A 1 173 ? 8.871 9.603 -9.535 1.00 92.50 173 MET A CA 1
ATOM 1366 C C . MET A 1 173 ? 8.453 10.070 -8.136 1.00 92.50 173 MET A C 1
ATOM 1368 O O . MET A 1 173 ? 9.237 10.715 -7.442 1.00 92.50 173 MET A O 1
ATOM 1372 N N . ARG A 1 174 ? 7.246 9.713 -7.677 1.00 94.69 174 ARG A N 1
ATOM 1373 C CA . ARG A 1 174 ? 6.775 10.039 -6.316 1.00 94.69 174 ARG A CA 1
ATOM 1374 C C . ARG A 1 174 ? 7.543 9.279 -5.230 1.00 94.69 174 ARG A C 1
ATOM 1376 O O . ARG A 1 174 ? 7.577 9.730 -4.090 1.00 94.69 174 ARG A O 1
ATOM 1383 N N . ALA A 1 175 ? 8.182 8.167 -5.588 1.00 91.50 175 ALA A N 1
ATOM 1384 C CA . ALA A 1 175 ? 9.007 7.330 -4.721 1.00 91.50 175 ALA A CA 1
ATOM 1385 C C . ALA A 1 175 ? 10.519 7.525 -4.952 1.00 91.50 175 ALA A C 1
ATOM 1387 O O . ALA A 1 175 ? 11.322 6.874 -4.288 1.00 91.50 175 ALA A O 1
ATOM 1388 N N . ALA A 1 176 ? 10.921 8.407 -5.874 1.00 91.81 176 ALA A N 1
ATOM 1389 C CA . ALA A 1 176 ? 12.307 8.512 -6.335 1.00 91.81 176 ALA A CA 1
ATOM 1390 C C . ALA A 1 176 ? 13.273 9.128 -5.310 1.00 91.81 176 ALA A C 1
ATOM 1392 O O . ALA A 1 176 ? 14.479 8.971 -5.443 1.00 91.81 176 ALA A O 1
ATOM 1393 N N . SER A 1 177 ? 12.765 9.844 -4.305 1.00 92.56 177 SER A N 1
ATOM 1394 C CA . SER A 1 177 ? 13.563 10.392 -3.206 1.00 92.56 177 SER A CA 1
ATOM 1395 C C . SER A 1 177 ? 12.693 10.658 -1.980 1.00 92.56 177 SER A C 1
ATOM 1397 O O . SER A 1 177 ? 11.464 10.736 -2.095 1.00 92.56 177 SER A O 1
ATOM 1399 N N . ILE A 1 178 ? 13.314 10.872 -0.815 1.00 93.81 178 ILE A N 1
ATOM 1400 C CA . ILE A 1 178 ? 12.591 11.255 0.407 1.00 93.81 178 ILE A CA 1
ATOM 1401 C C . ILE A 1 178 ? 11.821 12.558 0.179 1.00 93.81 178 ILE A C 1
ATOM 1403 O O . ILE A 1 178 ? 10.649 12.653 0.532 1.00 93.81 178 ILE A O 1
ATOM 1407 N N . GLN A 1 179 ? 12.432 13.558 -0.462 1.00 94.94 179 GLN A N 1
ATOM 1408 C CA . GLN A 1 179 ? 11.781 14.848 -0.709 1.00 94.94 179 GLN A CA 1
ATOM 1409 C C . GLN A 1 179 ? 10.547 14.689 -1.604 1.00 94.94 179 GLN A C 1
ATOM 1411 O O . GLN A 1 179 ? 9.517 15.318 -1.356 1.00 94.94 179 GLN A O 1
ATOM 1416 N N . SER A 1 180 ? 10.637 13.838 -2.628 1.00 95.62 180 SER A N 1
ATOM 1417 C CA . SER A 1 180 ? 9.515 13.545 -3.526 1.00 95.62 180 SER A CA 1
ATOM 1418 C C . SER A 1 180 ? 8.387 12.833 -2.782 1.00 95.62 180 SER A C 1
ATOM 1420 O O . SER A 1 180 ? 7.228 13.234 -2.904 1.00 95.62 180 SER A O 1
ATOM 1422 N N . ALA A 1 181 ? 8.731 11.869 -1.926 1.00 95.94 181 ALA A N 1
ATOM 1423 C CA . ALA A 1 181 ? 7.775 11.153 -1.091 1.00 95.94 181 ALA A CA 1
ATOM 1424 C C . ALA A 1 181 ? 7.089 12.070 -0.067 1.00 95.94 181 ALA A C 1
ATOM 1426 O O . ALA A 1 181 ? 5.871 12.017 0.084 1.00 95.94 181 ALA A O 1
ATOM 1427 N N . VAL A 1 182 ? 7.833 12.972 0.584 1.00 96.62 182 VAL A N 1
ATOM 1428 C CA . VAL A 1 182 ? 7.273 13.959 1.524 1.00 96.62 182 VAL A CA 1
ATOM 1429 C C . VAL A 1 182 ? 6.318 14.909 0.805 1.00 96.62 182 VAL A C 1
ATOM 1431 O O . VAL A 1 182 ? 5.225 15.175 1.305 1.00 96.62 182 VAL A O 1
ATOM 1434 N N . ARG A 1 183 ? 6.692 15.414 -0.378 1.00 97.38 183 ARG A N 1
ATOM 1435 C CA . ARG A 1 183 ? 5.810 16.270 -1.195 1.00 97.38 183 ARG A CA 1
ATOM 1436 C C . ARG A 1 183 ? 4.536 15.533 -1.590 1.00 97.38 183 ARG A C 1
ATOM 1438 O O . ARG A 1 183 ? 3.457 16.111 -1.504 1.00 97.38 183 ARG A O 1
ATOM 1445 N N . PHE A 1 184 ? 4.659 14.271 -1.992 1.00 97.69 184 PHE A N 1
ATOM 1446 C CA . PHE A 1 184 ? 3.522 13.420 -2.321 1.00 97.69 184 PHE A CA 1
ATOM 1447 C C . PHE A 1 184 ? 2.589 13.221 -1.118 1.00 97.69 184 PHE A C 1
ATOM 1449 O O . PHE A 1 184 ? 1.397 13.499 -1.233 1.00 97.69 184 PHE A O 1
ATOM 1456 N N . ALA A 1 185 ? 3.129 12.827 0.039 1.00 97.69 185 ALA A N 1
ATOM 1457 C CA . ALA A 1 185 ? 2.353 12.617 1.257 1.00 97.69 185 ALA A CA 1
ATOM 1458 C C . ALA A 1 185 ? 1.623 13.889 1.701 1.00 97.69 185 ALA A C 1
ATOM 1460 O O . ALA A 1 185 ? 0.424 13.844 1.962 1.00 97.69 185 ALA A O 1
ATOM 1461 N N . LYS A 1 186 ? 2.307 15.041 1.691 1.00 97.62 186 LYS A N 1
ATOM 1462 C CA . LYS A 1 186 ? 1.688 16.338 2.007 1.00 97.62 186 LYS A CA 1
ATOM 1463 C C . LYS A 1 186 ? 0.583 16.711 1.020 1.00 97.62 186 LYS A C 1
ATOM 1465 O O . LYS A 1 186 ? -0.476 17.156 1.443 1.00 97.62 186 LYS A O 1
ATOM 1470 N N . LYS A 1 187 ? 0.810 16.517 -0.284 1.00 97.75 187 LYS A N 1
ATOM 1471 C CA . LYS A 1 187 ? -0.164 16.861 -1.333 1.00 97.75 187 LYS A CA 1
ATOM 1472 C C . LYS A 1 187 ? -1.482 16.096 -1.185 1.00 97.75 187 LYS A C 1
ATOM 1474 O O . LYS A 1 187 ? -2.530 16.657 -1.476 1.00 97.75 187 LYS A O 1
ATOM 1479 N N . TRP A 1 188 ? -1.420 14.840 -0.750 1.00 97.50 188 TRP A N 1
ATOM 1480 C CA . TRP A 1 188 ? -2.589 13.965 -0.609 1.00 97.50 188 TRP A CA 1
ATOM 1481 C C . TRP A 1 188 ? -3.040 13.768 0.840 1.00 97.50 188 TRP A C 1
ATOM 1483 O O . TRP A 1 188 ? -3.842 12.880 1.108 1.00 97.50 188 TRP A O 1
ATOM 1493 N N . ASN A 1 189 ? -2.540 14.595 1.764 1.00 96.62 189 ASN A N 1
ATOM 1494 C CA . ASN A 1 189 ? -2.875 14.548 3.186 1.00 96.62 189 ASN A CA 1
ATOM 1495 C C . ASN A 1 189 ? -2.698 13.150 3.817 1.00 96.62 189 ASN A C 1
ATOM 1497 O O . ASN A 1 189 ? -3.527 12.687 4.599 1.00 96.62 189 ASN A O 1
ATOM 1501 N N . LEU A 1 190 ? -1.617 12.456 3.449 1.00 97.81 190 LEU A N 1
ATOM 1502 C CA . LEU A 1 190 ? -1.246 11.185 4.069 1.00 97.81 190 LEU A CA 1
ATOM 1503 C C . LEU A 1 190 ? -0.658 11.437 5.461 1.00 97.81 190 LEU A C 1
ATOM 1505 O O . LEU A 1 190 ? 0.011 12.445 5.688 1.00 97.81 190 LEU A O 1
ATOM 1509 N N . PHE A 1 191 ? -0.850 10.490 6.379 1.00 97.38 191 PHE A N 1
ATOM 1510 C CA . PHE A 1 191 ? -0.418 10.633 7.771 1.00 97.38 191 PHE A CA 1
ATOM 1511 C C . PHE A 1 191 ? 1.108 10.570 7.925 1.00 97.38 191 PHE A C 1
ATOM 1513 O O . PHE A 1 191 ? 1.671 11.152 8.849 1.00 97.38 191 PHE A O 1
ATOM 1520 N N . GLY A 1 192 ? 1.801 9.874 7.020 1.00 96.25 192 GLY A N 1
ATOM 1521 C CA . GLY A 1 192 ? 3.256 9.812 7.057 1.00 96.25 192 GLY A CA 1
ATOM 1522 C C . GLY A 1 192 ? 3.884 8.914 6.001 1.00 96.25 192 GLY A C 1
ATOM 1523 O O . GLY A 1 192 ? 3.229 8.449 5.065 1.00 96.25 192 GLY A O 1
ATOM 1524 N N . LEU A 1 193 ? 5.184 8.684 6.177 1.00 96.56 193 LEU A N 1
ATOM 1525 C CA . LEU A 1 193 ? 6.007 7.826 5.333 1.00 96.56 193 LEU A CA 1
ATOM 1526 C C . LEU A 1 193 ? 6.523 6.631 6.130 1.00 96.56 193 LEU A C 1
ATOM 1528 O O . LEU A 1 193 ? 6.864 6.768 7.303 1.00 96.56 193 LEU A O 1
ATOM 1532 N N . VAL A 1 194 ? 6.642 5.488 5.465 1.00 95.38 194 VAL A N 1
ATOM 1533 C CA . VAL A 1 194 ? 7.418 4.340 5.940 1.00 95.38 194 VAL A CA 1
ATOM 1534 C C . VAL A 1 194 ? 8.617 4.207 5.011 1.00 95.38 194 VAL A C 1
ATOM 1536 O O . VAL A 1 194 ? 8.459 3.990 3.810 1.00 95.38 194 VAL A O 1
ATOM 1539 N N . LEU A 1 195 ? 9.814 4.397 5.557 1.00 92.56 195 LEU A N 1
ATOM 1540 C CA . LEU A 1 195 ? 11.059 4.405 4.794 1.00 92.56 195 LEU A CA 1
ATOM 1541 C C . LEU A 1 195 ? 11.864 3.140 5.079 1.00 92.56 195 LEU A C 1
ATOM 1543 O O . LEU A 1 195 ? 11.898 2.665 6.215 1.00 92.56 195 LEU A O 1
ATOM 1547 N N . ALA A 1 196 ? 12.556 2.633 4.060 1.00 83.19 196 ALA A N 1
ATOM 1548 C CA . ALA A 1 196 ? 13.653 1.701 4.291 1.00 83.19 196 ALA A CA 1
ATOM 1549 C C . ALA A 1 196 ? 14.746 2.405 5.122 1.00 83.19 196 ALA A C 1
ATOM 1551 O O . ALA A 1 196 ? 15.041 3.571 4.849 1.00 83.19 196 ALA A O 1
ATOM 1552 N N . PRO A 1 197 ? 15.354 1.742 6.120 1.00 81.25 197 PRO A N 1
ATOM 1553 C CA . PRO A 1 197 ? 16.301 2.388 7.031 1.00 81.25 197 PRO A CA 1
ATOM 1554 C C . PRO A 1 197 ? 17.503 3.001 6.303 1.00 81.25 197 PRO A C 1
ATOM 1556 O O . PRO A 1 197 ? 17.978 4.067 6.681 1.00 81.25 197 PRO A O 1
ATOM 1559 N N . GLU A 1 198 ? 17.955 2.387 5.212 1.00 78.56 198 GLU A N 1
ATOM 1560 C CA . GLU A 1 198 ? 19.098 2.873 4.435 1.00 78.56 198 GLU A CA 1
ATOM 1561 C C . GLU A 1 198 ? 18.763 4.076 3.548 1.00 78.56 198 GLU A C 1
ATOM 1563 O O . GLU A 1 198 ? 19.656 4.629 2.923 1.00 78.56 198 GLU A O 1
ATOM 1568 N N . ALA A 1 199 ? 17.498 4.502 3.481 1.00 74.00 199 ALA A N 1
ATOM 1569 C CA . ALA A 1 199 ? 17.128 5.733 2.786 1.00 74.00 199 ALA A CA 1
ATOM 1570 C C . ALA A 1 199 ? 17.622 6.999 3.511 1.00 74.00 199 ALA A C 1
ATOM 1572 O O . ALA A 1 199 ? 17.640 8.070 2.909 1.00 74.00 199 ALA A O 1
ATOM 1573 N N . LEU A 1 200 ? 17.965 6.893 4.800 1.00 67.88 200 LEU A N 1
ATOM 1574 C CA . LEU A 1 200 ? 18.390 8.014 5.647 1.00 67.88 200 LEU A CA 1
ATOM 1575 C C . LEU A 1 200 ? 19.915 8.210 5.703 1.00 67.88 200 LEU A C 1
ATOM 1577 O O . LEU A 1 200 ? 20.360 9.132 6.386 1.00 67.88 200 LEU A O 1
ATOM 1581 N N . VAL A 1 201 ? 20.688 7.340 5.043 1.00 59.16 201 VAL A N 1
ATOM 1582 C CA . VAL A 1 201 ? 22.162 7.332 5.059 1.00 59.16 201 VAL A CA 1
ATOM 1583 C C . VAL A 1 201 ? 22.719 7.978 3.799 1.00 59.16 201 VAL A C 1
ATOM 1585 O O . VAL A 1 201 ? 22.184 7.688 2.706 1.00 59.16 201 VAL A O 1
#

Solvent-accessible surface area (backbone atoms only — not comparable to full-atom values): 12877 Å² total; per-residue (Å²): 136,86,66,61,88,80,53,71,78,62,79,82,80,84,84,73,92,76,89,80,84,88,88,88,86,91,79,96,70,91,70,80,77,76,73,82,74,72,92,46,76,76,53,53,58,57,52,50,53,51,48,66,67,41,56,82,36,63,59,24,64,74,62,75,50,54,92,65,71,79,90,66,59,89,78,70,65,83,83,48,79,76,78,48,65,65,88,59,64,47,77,47,70,56,84,72,86,48,67,54,60,22,58,76,60,75,44,84,79,73,78,72,64,64,66,64,52,48,52,55,52,49,54,51,47,61,76,58,54,56,92,83,39,56,52,35,38,32,23,74,45,69,70,56,47,49,49,51,52,72,76,42,85,88,51,51,38,28,44,37,36,52,31,49,48,81,80,70,66,70,87,48,67,54,37,44,26,62,69,37,34,52,52,47,28,61,74,58,70,39,74,43,74,45,67,47,78,71,58,80,110

Foldseek 3Di:
DDPQVLQDQDDDDDPDDDDDDDDDDDDDDDDDPPDPPPPCPVVVVSLVVVCVVCCPALCCVVVVDDPQNDSDHPDHPDDDLLNDDQPDADEAEDEFFDPLVCVVSVHDGDGDDQLVVLVVVVVVCVVRPDLSHAYAYEYCDLVSLLSPLVVDDSHAYEYEEQACPPPPSDPDQCRNHPVSVVVSCVVSVGPYYDYDPVSVD

Nearest PDB structures (foldseek):
  5t91-assembly1_A  TM=6.418E-01  e=2.648E-02  Bacillus subtilis subsp. subtilis str. 168
  3qvq-assembly1_D  TM=6.430E-01  e=5.488E-01  Oleispira antarctica
  2otd-assembly4_D  TM=6.207E-01  e=2.202E+00  Shigella flexneri
  4br1-assembly1_A  TM=4.971E-01  e=2.202E+00  Homo sapiens
  2xms-assembly1_A-2  TM=5.704E-01  e=6.048E+00  Homo sapiens

Mean predicted aligned error: 13.25 Å

Radius of gyration: 24.63 Å; Cα contacts (8 Å, |Δi|>4): 188; chains: 1; bounding box: 39×80×48 Å